Protein AF-A0A7J7NJ02-F1 (afdb_monomer)

Radius of gyration: 35.75 Å; Cα contacts (8 Å, |Δi|>4): 97; chains: 1; bounding box: 62×68×99 Å

Nearest PDB structures (foldseek):
  4ayx-assembly1_A  TM=7.242E-01  e=1.407E-04  Homo sapiens
  4q4a-assembly1_A  TM=6.911E-01  e=4.168E-03  Thermotoga maritima MSB8
  5mkk-assembly1_A  TM=5.828E-01  e=4.704E-03  Thermus thermophilus HB27
  8vp9-assembly1_A  TM=7.914E-01  e=8.083E-02  Acetivibrio thermocellus ATCC 27405
  9dbq-assembly1_B  TM=5.173E-01  e=5.292E-02  Homo sapiens

Mean predicted aligned error: 14.3 Å

pLDDT: mean 86.11, std 11.52, range [41.84, 97.25]

Structure (mmCIF, N/CA/C/O backbone):
data_AF-A0A7J7NJ02-F1
#
_entry.id   AF-A0A7J7NJ02-F1
#
loop_
_atom_site.group_PDB
_atom_site.id
_atom_site.type_symbol
_atom_site.label_atom_id
_atom_site.label_alt_id
_atom_site.label_comp_id
_atom_site.label_asym_id
_atom_site.label_entity_id
_atom_site.label_seq_id
_atom_site.pdbx_PDB_ins_code
_atom_site.Cartn_x
_atom_site.Cartn_y
_atom_site.Cartn_z
_atom_site.occupancy
_atom_site.B_iso_or_equiv
_atom_site.auth_seq_id
_atom_site.auth_comp_id
_atom_site.auth_asym_id
_atom_site.auth_atom_id
_atom_site.pdbx_PDB_model_num
ATOM 1 N N . MET A 1 1 ? 15.495 6.942 0.792 1.00 58.47 1 MET A N 1
ATOM 2 C CA . MET A 1 1 ? 16.835 7.312 1.285 1.00 58.47 1 MET A CA 1
ATOM 3 C C . MET A 1 1 ? 17.308 8.699 0.849 1.00 58.47 1 MET A C 1
ATOM 5 O O . MET A 1 1 ? 17.850 9.398 1.688 1.00 58.47 1 MET A O 1
ATOM 9 N N . THR A 1 2 ? 17.118 9.160 -0.398 1.00 66.38 2 THR A N 1
ATOM 10 C CA . THR A 1 2 ? 17.758 10.417 -0.858 1.00 66.38 2 THR A CA 1
ATOM 11 C C . THR A 1 2 ? 17.308 11.690 -0.134 1.00 66.38 2 THR A C 1
ATOM 13 O O . THR A 1 2 ? 18.136 12.560 0.048 1.00 66.38 2 THR A O 1
ATOM 16 N N . TYR A 1 3 ? 16.074 11.805 0.361 1.00 90.31 3 TYR A N 1
ATOM 17 C CA . TYR A 1 3 ? 15.620 12.982 1.131 1.00 90.31 3 TYR A CA 1
ATOM 18 C C . TYR A 1 3 ? 15.325 12.672 2.599 1.00 90.31 3 TYR A C 1
ATOM 20 O O . TYR A 1 3 ? 14.613 13.416 3.265 1.00 90.31 3 TYR A O 1
ATOM 28 N N . GLU A 1 4 ? 15.849 11.565 3.112 1.00 90.81 4 GLU A N 1
ATOM 29 C CA . GLU A 1 4 ? 15.462 11.046 4.423 1.00 90.81 4 GLU A CA 1
ATOM 30 C C . GLU A 1 4 ? 15.814 12.011 5.558 1.00 90.81 4 GLU A C 1
ATOM 32 O O . GLU A 1 4 ? 14.953 12.357 6.361 1.00 90.81 4 GLU A O 1
ATOM 37 N N . GLU A 1 5 ? 17.027 12.566 5.551 1.00 89.69 5 GLU A N 1
ATOM 38 C CA . GLU A 1 5 ? 17.446 13.554 6.550 1.00 89.69 5 GLU A CA 1
ATOM 39 C C . GLU A 1 5 ? 16.658 14.868 6.451 1.00 89.69 5 GLU A C 1
ATOM 41 O O . GLU A 1 5 ? 16.291 15.460 7.465 1.00 89.69 5 GLU A O 1
ATOM 46 N N . ALA A 1 6 ? 16.374 15.334 5.230 1.00 92.12 6 ALA A N 1
ATOM 47 C CA . ALA A 1 6 ? 15.586 16.543 5.007 1.00 92.12 6 ALA A CA 1
ATOM 48 C C . ALA A 1 6 ? 14.136 16.342 5.483 1.00 92.12 6 ALA A C 1
ATOM 50 O O . ALA A 1 6 ? 13.583 17.188 6.188 1.00 92.12 6 ALA A O 1
ATOM 51 N N . SER A 1 7 ? 13.555 15.179 5.176 1.00 91.94 7 SER A N 1
ATOM 52 C CA . SER A 1 7 ? 12.232 14.771 5.642 1.00 91.94 7 SER A CA 1
ATOM 53 C C . SER A 1 7 ? 12.190 14.625 7.160 1.00 91.94 7 SER A C 1
ATOM 55 O O . SER A 1 7 ? 11.198 15.007 7.770 1.00 91.94 7 SER A O 1
ATOM 57 N N . GLN A 1 8 ? 13.247 14.115 7.791 1.00 93.19 8 GLN A N 1
ATOM 58 C CA . GLN A 1 8 ? 13.318 13.986 9.244 1.00 93.19 8 GLN A CA 1
ATOM 59 C C . GLN A 1 8 ? 13.330 15.356 9.936 1.00 93.19 8 GLN A C 1
ATOM 61 O O . GLN A 1 8 ? 12.629 15.540 10.935 1.00 93.19 8 GLN A O 1
ATOM 66 N N . VAL A 1 9 ? 14.075 16.328 9.395 1.00 91.94 9 VAL A N 1
ATOM 67 C CA . VAL A 1 9 ? 14.089 17.716 9.896 1.00 91.94 9 VAL A CA 1
ATOM 68 C C . VAL A 1 9 ? 12.695 18.334 9.803 1.00 91.94 9 VAL A C 1
ATOM 70 O O . VAL A 1 9 ? 12.215 18.913 10.777 1.00 91.94 9 VAL A O 1
ATOM 73 N N . VAL A 1 10 ? 12.025 18.162 8.665 1.00 93.06 10 VAL A N 1
ATOM 74 C CA . VAL A 1 10 ? 10.665 18.668 8.438 1.00 93.06 10 VAL A CA 1
ATOM 75 C C . VAL A 1 10 ? 9.652 17.995 9.363 1.00 93.06 10 VAL A C 1
ATOM 77 O O . VAL A 1 10 ? 8.889 18.685 10.032 1.00 93.06 10 VAL A O 1
ATOM 80 N N . ASN A 1 11 ? 9.685 16.667 9.476 1.00 93.25 11 ASN A N 1
ATOM 81 C CA . ASN A 1 11 ? 8.778 15.913 10.342 1.00 93.25 11 ASN A CA 1
ATOM 82 C C . ASN A 1 11 ? 8.952 16.296 11.816 1.00 93.25 11 ASN A C 1
ATOM 84 O O . ASN A 1 11 ? 7.966 16.487 12.524 1.00 93.25 11 ASN A O 1
ATOM 88 N N . SER A 1 12 ? 10.195 16.476 12.269 1.00 92.19 12 SER A N 1
ATOM 89 C CA . SER A 1 12 ? 10.486 16.925 13.638 1.00 92.19 12 SER A CA 1
ATOM 90 C C . SER A 1 12 ? 9.979 18.349 13.887 1.00 92.19 12 SER A C 1
ATOM 92 O O . SER A 1 12 ? 9.403 18.629 14.940 1.00 92.19 12 SER A O 1
ATOM 94 N N . ALA A 1 13 ? 10.153 19.243 12.908 1.00 92.25 13 ALA A N 1
ATOM 95 C CA . ALA A 1 13 ? 9.683 20.621 12.986 1.00 92.25 13 ALA A CA 1
ATOM 96 C C . ALA A 1 13 ? 8.151 20.715 12.995 1.00 92.25 13 ALA A C 1
ATOM 98 O O . ALA A 1 13 ? 7.599 21.443 13.816 1.00 92.25 13 ALA A O 1
ATOM 99 N N . PHE A 1 14 ? 7.457 19.954 12.143 1.00 92.50 14 PHE A N 1
ATOM 100 C CA . PHE A 1 14 ? 5.993 19.921 12.120 1.00 92.50 14 PHE A CA 1
ATOM 101 C C . PHE A 1 14 ? 5.404 19.245 13.357 1.00 92.50 14 PHE A C 1
ATOM 103 O O . PHE A 1 14 ? 4.468 19.780 13.951 1.00 92.50 14 PHE A O 1
ATOM 110 N N . GLY A 1 15 ? 5.985 18.126 13.800 1.00 93.06 15 GLY A N 1
ATOM 111 C CA . GLY A 1 15 ? 5.568 17.446 15.029 1.00 93.06 15 GLY A CA 1
ATOM 112 C C . GLY A 1 15 ? 5.675 18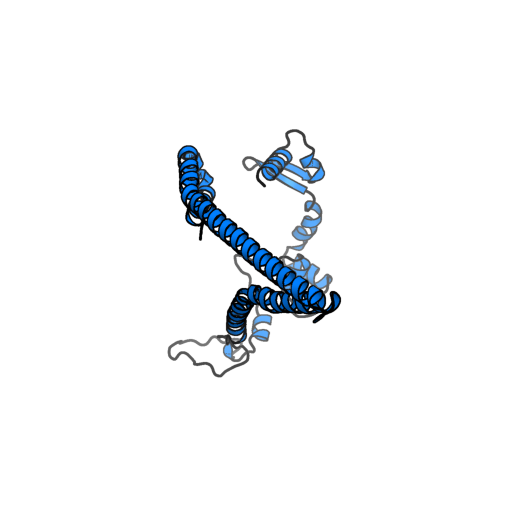.340 16.269 1.00 93.06 15 GLY A C 1
ATOM 113 O O . GLY A 1 15 ? 4.881 18.204 17.196 1.00 93.06 15 GLY A O 1
ATOM 114 N N . SER A 1 16 ? 6.602 19.305 16.255 1.00 93.56 16 SER A N 1
ATOM 115 C CA . SER A 1 16 ? 6.824 20.275 17.337 1.00 93.56 16 SER A CA 1
ATOM 116 C C . SER A 1 16 ? 6.563 21.727 16.912 1.00 93.56 16 SER A C 1
ATOM 118 O O . SER A 1 16 ? 7.214 22.645 17.414 1.00 93.56 16 SER A O 1
ATOM 120 N N . ILE A 1 17 ? 5.608 21.976 16.005 1.00 94.69 17 ILE A N 1
ATOM 121 C CA . ILE A 1 17 ? 5.426 23.302 15.380 1.00 94.69 17 ILE A CA 1
ATOM 122 C C . ILE A 1 17 ? 5.169 24.426 16.392 1.00 94.69 17 ILE A C 1
ATOM 124 O O . ILE A 1 17 ? 5.667 25.538 16.230 1.00 94.69 17 ILE A O 1
ATOM 128 N N . ARG A 1 18 ? 4.455 24.131 17.489 1.00 94.06 18 ARG A N 1
ATOM 129 C CA . ARG A 1 18 ? 4.214 25.101 18.572 1.00 94.06 18 ARG A CA 1
ATOM 130 C C . ARG A 1 18 ? 5.511 25.521 19.260 1.00 94.06 18 ARG A C 1
ATOM 132 O O . ARG A 1 18 ? 5.663 26.692 19.581 1.00 94.06 18 ARG A O 1
ATOM 139 N N . THR A 1 19 ? 6.441 24.588 19.449 1.00 94.81 19 THR A N 1
ATOM 140 C CA . THR A 1 19 ? 7.764 24.857 20.021 1.00 94.81 19 THR A CA 1
ATOM 141 C C . THR A 1 19 ? 8.621 25.664 19.051 1.00 94.81 19 THR A C 1
ATOM 143 O O . THR A 1 19 ? 9.282 26.616 19.452 1.00 94.81 19 THR A O 1
ATOM 146 N N . VAL A 1 20 ? 8.586 25.335 17.757 1.00 93.88 20 VAL A N 1
ATOM 147 C CA . VAL A 1 20 ? 9.302 26.114 16.733 1.00 93.88 20 VAL A CA 1
ATOM 148 C C . VAL A 1 20 ? 8.815 27.567 16.733 1.00 93.88 20 VAL A C 1
ATOM 150 O O . VAL A 1 20 ? 9.646 28.474 16.800 1.00 93.88 20 VAL A O 1
ATOM 153 N N . ALA A 1 21 ? 7.496 27.775 16.766 1.00 93.12 21 ALA A N 1
ATOM 154 C CA . ALA A 1 21 ? 6.885 29.102 16.799 1.00 93.12 21 ALA A CA 1
ATOM 155 C C . ALA A 1 21 ? 7.160 29.864 18.102 1.00 93.12 21 ALA A C 1
ATOM 157 O O . ALA A 1 21 ? 7.472 31.052 18.065 1.00 93.12 21 ALA A O 1
ATOM 158 N N . SER A 1 22 ? 7.116 29.198 19.263 1.00 95.88 22 SER A N 1
ATOM 159 C CA . SER A 1 22 ? 7.381 29.857 20.551 1.00 95.88 22 SER A CA 1
ATOM 160 C C . SER A 1 22 ? 8.810 30.389 20.671 1.00 95.88 22 SER A C 1
ATOM 162 O O . SER A 1 22 ? 9.046 31.356 21.387 1.00 95.88 22 SER A O 1
ATOM 164 N N . PHE A 1 23 ? 9.762 29.761 19.977 1.00 94.38 23 PHE A N 1
ATOM 165 C CA . PHE A 1 23 ? 11.160 30.193 19.938 1.00 94.38 23 PHE A CA 1
ATOM 166 C C . PHE A 1 23 ? 11.505 31.036 18.699 1.00 94.38 23 PHE A C 1
ATOM 168 O O . PHE A 1 23 ? 12.680 31.356 18.507 1.00 94.38 23 PHE A O 1
ATOM 175 N N . CYS A 1 24 ? 10.526 31.383 17.850 1.00 92.06 24 CYS A N 1
ATOM 176 C CA . CYS A 1 24 ? 10.747 32.040 16.553 1.00 92.06 24 CYS A CA 1
ATOM 177 C C . CYS A 1 24 ? 11.836 31.334 15.713 1.00 92.06 24 CYS A C 1
ATOM 179 O O . CYS A 1 24 ? 12.661 31.967 15.038 1.00 92.06 24 CYS A O 1
ATOM 181 N N . ALA A 1 25 ? 11.902 30.005 15.827 1.00 91.56 25 ALA A N 1
ATOM 182 C CA . ALA A 1 25 ? 12.974 29.182 15.287 1.00 91.56 25 ALA A CA 1
ATOM 183 C C . ALA A 1 25 ? 12.772 28.845 13.800 1.00 91.56 25 ALA A C 1
ATOM 185 O O . ALA A 1 25 ? 13.643 28.210 13.199 1.00 91.56 25 ALA A O 1
ATOM 186 N N . GLU A 1 26 ? 11.690 29.306 13.165 1.00 91.50 26 GLU A N 1
ATOM 187 C CA . GLU A 1 26 ? 11.421 29.126 11.732 1.00 91.50 26 GLU A CA 1
ATOM 188 C C . GLU A 1 26 ? 12.586 29.642 10.883 1.00 91.50 26 GLU A C 1
ATOM 190 O O . GLU A 1 26 ? 13.016 28.985 9.933 1.00 91.50 26 GLU A O 1
ATOM 195 N N . LYS A 1 27 ? 13.173 30.774 11.299 1.00 91.19 27 LYS A N 1
ATOM 196 C CA . LYS A 1 27 ? 14.344 31.386 10.649 1.00 91.19 27 LYS A CA 1
ATOM 197 C C . LYS A 1 27 ? 15.596 30.505 10.692 1.00 91.19 27 LYS A C 1
ATOM 199 O O . LYS A 1 27 ? 16.520 30.739 9.922 1.00 91.19 27 LYS A O 1
ATOM 204 N N . LYS A 1 28 ? 15.638 29.502 11.573 1.00 90.69 28 LYS A N 1
ATOM 205 C CA . LYS A 1 28 ? 16.741 28.539 11.704 1.00 90.69 28 LYS A CA 1
ATOM 206 C C . LYS A 1 28 ? 16.412 27.190 11.062 1.00 90.69 28 LYS A C 1
ATOM 208 O O . LYS A 1 28 ? 17.293 26.568 10.475 1.00 90.69 28 LYS A O 1
ATOM 213 N N . VAL A 1 29 ? 15.158 26.748 11.143 1.00 92.69 29 VAL A N 1
ATOM 214 C CA . VAL A 1 29 ? 14.704 25.470 10.572 1.00 92.69 29 VAL A CA 1
ATOM 215 C C . VAL A 1 29 ? 14.691 25.513 9.044 1.00 92.69 29 VAL A C 1
ATOM 217 O O . VAL A 1 29 ? 15.189 24.587 8.408 1.00 92.69 29 VAL A O 1
ATOM 220 N N . MET A 1 30 ? 14.189 26.598 8.447 1.00 90.81 30 MET A N 1
ATOM 221 C CA . MET A 1 30 ? 14.097 26.729 6.989 1.00 90.81 30 MET A CA 1
ATOM 222 C C . MET A 1 30 ? 15.460 26.624 6.271 1.00 90.81 30 MET A C 1
ATOM 224 O O . MET A 1 30 ? 15.584 25.803 5.359 1.00 90.81 30 MET A O 1
ATOM 228 N N . PRO A 1 31 ? 16.518 27.359 6.676 1.00 94.31 31 PRO A N 1
ATOM 229 C CA . PRO A 1 31 ? 17.830 27.207 6.046 1.00 94.31 31 PRO A CA 1
ATOM 230 C C . PRO A 1 31 ? 18.470 25.842 6.329 1.00 94.31 31 PRO A C 1
ATOM 232 O O . PRO A 1 31 ? 19.209 25.330 5.491 1.00 94.31 31 PRO A O 1
ATOM 235 N N . LEU A 1 32 ? 18.182 25.222 7.480 1.00 91.88 32 LEU A N 1
ATOM 236 C CA . LEU A 1 32 ? 18.671 23.877 7.785 1.00 91.88 32 LEU A CA 1
ATOM 237 C C . LEU A 1 32 ? 18.073 22.833 6.832 1.00 91.88 32 LEU A C 1
ATOM 239 O O . LEU A 1 32 ? 18.808 21.985 6.329 1.00 91.88 32 LEU A O 1
ATOM 243 N N . TYR A 1 33 ? 16.771 22.920 6.552 1.00 93.06 33 TYR A N 1
ATOM 244 C CA . TYR A 1 33 ? 16.113 22.078 5.552 1.00 93.06 33 TYR A CA 1
ATOM 245 C C . TYR A 1 33 ? 16.694 22.307 4.153 1.00 93.06 33 TYR A C 1
ATOM 247 O O . TYR A 1 33 ? 17.100 21.346 3.503 1.00 93.06 33 TYR A O 1
ATOM 255 N N . ALA A 1 34 ? 16.819 23.569 3.724 1.00 93.19 34 ALA A N 1
ATOM 256 C CA . ALA A 1 34 ? 17.395 23.908 2.422 1.00 93.19 34 ALA A CA 1
ATOM 257 C C . ALA A 1 34 ? 18.801 23.307 2.251 1.00 93.19 34 ALA A C 1
ATOM 259 O O . ALA A 1 34 ? 19.065 22.618 1.268 1.00 93.19 34 ALA A O 1
ATOM 260 N N . LYS A 1 35 ? 19.658 23.453 3.269 1.00 94.12 35 LYS A N 1
ATOM 261 C CA . LYS A 1 35 ? 20.999 22.855 3.294 1.00 94.12 35 LYS A CA 1
ATOM 262 C C . LYS A 1 35 ? 20.967 21.327 3.199 1.00 94.12 35 LYS A C 1
ATOM 264 O O . LYS A 1 35 ? 21.808 20.731 2.532 1.00 94.12 35 LYS A O 1
ATOM 269 N N . LYS A 1 36 ? 20.009 20.669 3.859 1.00 93.00 36 LYS A N 1
ATOM 270 C CA . LYS A 1 36 ? 19.838 19.210 3.772 1.00 93.00 36 LYS A CA 1
ATOM 271 C C . LYS A 1 36 ? 19.333 18.753 2.399 1.00 93.00 36 LYS A C 1
ATOM 273 O O . LYS A 1 36 ? 19.643 17.636 2.002 1.00 93.00 36 LYS A O 1
ATOM 278 N N . CYS A 1 37 ? 18.633 19.608 1.655 1.00 93.06 37 CYS A N 1
ATOM 279 C CA . CYS A 1 37 ? 18.186 19.332 0.287 1.00 93.06 37 CYS A CA 1
ATOM 280 C C . CYS A 1 37 ? 19.273 19.526 -0.782 1.00 93.06 37 CYS A C 1
ATOM 282 O O . CYS A 1 37 ? 19.161 18.936 -1.856 1.00 93.06 37 CYS A O 1
ATOM 284 N N . GLU A 1 38 ? 20.333 20.295 -0.509 1.00 93.44 38 GLU A N 1
ATOM 285 C CA . GLU A 1 38 ? 21.411 20.548 -1.481 1.00 93.44 38 GLU A CA 1
ATOM 286 C C . GLU A 1 38 ? 22.143 19.273 -1.911 1.00 93.44 38 GLU A C 1
ATOM 288 O O . GLU A 1 38 ? 22.389 19.074 -3.100 1.00 93.44 38 GLU A O 1
ATOM 293 N N . GLY A 1 39 ? 22.477 18.392 -0.962 1.00 91.69 39 GLY A N 1
ATOM 294 C CA . GLY A 1 39 ? 23.155 17.125 -1.253 1.00 91.69 39 GLY A CA 1
ATOM 295 C C . GLY A 1 39 ? 22.348 16.243 -2.216 1.00 91.69 39 GLY A C 1
ATOM 296 O O . GLY A 1 39 ? 22.848 15.912 -3.293 1.00 91.69 39 GLY A O 1
ATOM 297 N N . PRO A 1 40 ? 21.088 15.914 -1.884 1.00 93.75 40 PRO A N 1
ATOM 298 C CA . PRO A 1 40 ? 20.196 15.146 -2.752 1.00 93.75 40 PRO A CA 1
ATOM 299 C C . PRO A 1 40 ? 19.954 15.810 -4.109 1.00 93.75 40 PRO A C 1
ATOM 301 O O . PRO A 1 40 ? 19.973 15.125 -5.128 1.00 93.75 40 PRO A O 1
ATOM 304 N N . MET A 1 41 ? 19.795 17.138 -4.140 1.00 91.38 41 MET A N 1
ATOM 305 C CA . MET A 1 41 ? 19.620 17.893 -5.383 1.00 91.38 41 MET A CA 1
ATOM 306 C C . MET A 1 41 ? 20.849 17.772 -6.288 1.00 91.38 41 MET A C 1
ATOM 308 O O . MET A 1 41 ? 20.719 17.465 -7.471 1.00 91.38 41 MET A O 1
ATOM 312 N N . LYS A 1 42 ? 22.054 17.955 -5.739 1.00 91.88 42 LYS A N 1
ATOM 313 C CA . LYS A 1 42 ? 23.304 17.831 -6.499 1.00 91.88 42 LYS A CA 1
ATOM 314 C C . LYS A 1 42 ? 23.514 16.408 -7.014 1.00 91.88 42 LYS A C 1
ATOM 316 O O . LYS A 1 42 ? 23.882 16.231 -8.173 1.00 91.88 42 LYS A O 1
ATOM 321 N N . THR A 1 43 ? 23.248 15.402 -6.183 1.00 91.88 43 THR A N 1
ATOM 322 C CA . THR A 1 43 ? 23.298 13.993 -6.597 1.00 91.88 43 THR A CA 1
ATOM 323 C C . THR A 1 43 ? 22.285 13.707 -7.702 1.00 91.88 43 THR A C 1
ATOM 325 O O . THR A 1 43 ? 22.645 13.073 -8.688 1.00 91.88 43 THR A O 1
ATOM 328 N N . GLY A 1 44 ? 21.059 14.226 -7.585 1.00 91.75 44 GLY A N 1
ATOM 329 C CA . GLY A 1 44 ? 20.017 14.084 -8.601 1.00 91.75 44 GLY A CA 1
ATOM 330 C C . GLY A 1 44 ? 20.411 14.700 -9.944 1.00 91.75 44 GLY A C 1
ATOM 331 O O . GLY A 1 44 ? 20.214 14.071 -10.980 1.00 91.75 44 GLY A O 1
ATOM 332 N N . ILE A 1 45 ? 21.042 15.880 -9.935 1.00 93.00 45 ILE A N 1
ATOM 333 C CA . ILE A 1 45 ? 21.562 16.519 -11.155 1.00 93.00 45 ILE A CA 1
ATOM 334 C C . ILE A 1 45 ? 22.655 15.657 -11.794 1.00 93.00 45 ILE A C 1
ATOM 336 O O . ILE A 1 45 ? 22.565 15.347 -12.980 1.00 93.00 45 ILE A O 1
ATOM 340 N N . SER A 1 46 ? 23.665 15.232 -11.028 1.00 91.00 46 SER A N 1
ATOM 341 C CA . SER A 1 46 ? 24.737 14.380 -11.562 1.00 91.00 46 SER A CA 1
ATOM 342 C C . SER A 1 46 ? 24.199 13.056 -12.102 1.00 91.00 46 SER A C 1
ATOM 344 O O . SER A 1 46 ? 24.611 12.613 -13.170 1.00 91.00 46 SER A O 1
ATOM 346 N N . GLN A 1 47 ? 23.254 12.437 -11.392 1.00 93.00 47 GLN A N 1
ATOM 347 C CA . GLN A 1 47 ? 22.614 11.198 -11.817 1.00 93.00 47 GLN A CA 1
ATOM 348 C C . GLN A 1 47 ? 21.837 11.383 -13.124 1.00 93.00 47 GLN A C 1
ATOM 350 O O . GLN A 1 47 ? 21.987 10.555 -14.015 1.00 93.00 47 GLN A O 1
ATOM 355 N N . CYS A 1 48 ? 21.076 12.475 -13.252 1.00 93.62 48 CYS A N 1
ATOM 356 C CA . CYS A 1 48 ? 20.350 12.823 -14.471 1.00 93.62 48 CYS A CA 1
ATOM 357 C C . CYS A 1 48 ? 21.308 12.986 -15.656 1.00 93.62 48 CYS A C 1
ATOM 359 O O . CYS A 1 48 ? 21.146 12.340 -16.683 1.00 93.62 48 CYS A O 1
ATOM 361 N N . VAL A 1 49 ? 22.379 13.766 -15.496 1.00 95.81 49 VAL A N 1
ATOM 362 C CA . VAL A 1 49 ? 23.367 13.956 -16.571 1.00 95.81 49 VAL A CA 1
ATOM 363 C C . VAL A 1 49 ? 23.991 12.624 -17.001 1.00 95.81 49 VAL A C 1
ATOM 365 O O . VAL A 1 49 ? 24.115 12.363 -18.197 1.00 95.81 49 VAL A O 1
ATOM 368 N N . ILE A 1 50 ? 24.343 11.753 -16.051 1.00 95.12 50 ILE A N 1
ATOM 369 C CA . ILE A 1 50 ? 24.905 10.428 -16.352 1.00 95.12 50 ILE A CA 1
ATOM 370 C C . ILE A 1 50 ? 23.885 9.550 -17.091 1.00 95.12 50 ILE A C 1
ATOM 372 O O . ILE A 1 50 ? 24.241 8.915 -18.086 1.00 95.12 50 ILE A O 1
ATOM 376 N N . SER A 1 51 ? 22.627 9.517 -16.640 1.00 94.06 51 SER A N 1
ATOM 377 C CA . SER A 1 51 ? 21.585 8.716 -17.289 1.00 94.06 51 SER A CA 1
ATOM 378 C C . SER A 1 51 ? 21.257 9.221 -18.691 1.00 94.06 51 SER A C 1
ATOM 380 O O . SER A 1 51 ? 21.137 8.408 -19.603 1.00 94.06 51 SER A O 1
ATOM 382 N N . GLU A 1 52 ? 21.178 10.537 -18.890 1.00 96.56 52 GLU A N 1
ATOM 383 C CA . GLU A 1 52 ? 20.851 11.148 -20.184 1.00 96.56 52 GLU A CA 1
ATOM 384 C C . GLU A 1 52 ? 21.974 10.948 -21.208 1.00 96.56 52 GLU A C 1
ATOM 386 O O . GLU A 1 52 ? 21.714 10.574 -22.353 1.00 96.56 52 GLU A O 1
ATOM 391 N N . ILE A 1 53 ? 23.240 11.103 -20.801 1.00 97.12 53 ILE A N 1
ATOM 392 C CA . ILE A 1 53 ? 24.384 10.794 -21.673 1.00 97.12 53 ILE A CA 1
ATOM 393 C C . ILE A 1 53 ? 24.380 9.308 -22.048 1.00 97.12 53 ILE A C 1
ATOM 395 O O . ILE A 1 53 ? 24.573 8.967 -23.216 1.00 97.12 53 ILE A O 1
ATOM 399 N N . GLY A 1 54 ? 24.128 8.419 -21.082 1.00 96.06 54 GLY A N 1
ATOM 400 C CA . GLY A 1 54 ? 24.034 6.980 -21.331 1.00 96.06 54 GLY A CA 1
ATOM 401 C C . GLY A 1 54 ? 22.904 6.622 -22.298 1.00 96.06 54 GLY A C 1
ATOM 402 O O . GLY A 1 54 ? 23.098 5.813 -23.211 1.00 96.06 54 GLY A O 1
ATOM 403 N N . TYR A 1 55 ? 21.742 7.259 -22.149 1.00 95.00 55 TYR A N 1
ATOM 404 C CA . TYR A 1 55 ? 20.596 7.066 -23.032 1.00 95.00 55 TYR A CA 1
ATOM 405 C C . TYR A 1 55 ? 20.894 7.578 -24.446 1.00 95.00 55 TYR A C 1
ATOM 407 O O . TYR A 1 55 ? 20.749 6.833 -25.415 1.00 95.00 55 TYR A O 1
ATOM 415 N N . GLY A 1 56 ? 21.419 8.799 -24.572 1.00 97.25 56 GLY A N 1
ATOM 416 C CA . GLY A 1 56 ? 21.814 9.377 -25.858 1.00 97.25 56 GLY A CA 1
ATOM 417 C C . GLY A 1 56 ? 22.860 8.534 -26.593 1.00 97.25 56 GLY A C 1
ATOM 418 O O . GLY A 1 56 ? 22.711 8.258 -27.785 1.00 97.25 56 GLY A O 1
ATOM 419 N N . PHE A 1 57 ? 23.882 8.049 -25.881 1.00 97.00 57 PHE A N 1
ATOM 420 C CA . PHE A 1 57 ? 24.893 7.154 -26.448 1.00 97.00 57 PHE A CA 1
ATOM 421 C C . PHE A 1 57 ? 24.291 5.824 -26.923 1.00 97.00 57 PHE A C 1
ATOM 423 O O . PHE A 1 57 ? 24.599 5.364 -28.024 1.00 97.00 57 PHE A O 1
ATOM 430 N N . SER A 1 58 ? 23.378 5.242 -26.141 1.00 94.88 58 SER A N 1
ATOM 431 C CA . SER A 1 58 ? 22.682 4.000 -26.504 1.00 94.88 58 SER A CA 1
ATOM 432 C C . SER A 1 58 ? 21.850 4.161 -27.783 1.00 94.88 58 SER A C 1
ATOM 434 O O . SER A 1 58 ? 21.900 3.302 -28.664 1.00 94.88 58 SER A O 1
ATOM 436 N N . PHE A 1 59 ? 21.143 5.286 -27.937 1.00 94.31 59 PHE A N 1
ATOM 437 C CA . PHE A 1 59 ? 20.389 5.593 -29.159 1.00 94.31 59 PHE A CA 1
ATOM 438 C C . PHE A 1 59 ? 21.294 5.867 -30.362 1.00 94.31 59 PHE A C 1
ATOM 440 O O . PHE A 1 59 ? 20.985 5.435 -31.472 1.00 94.31 59 PHE A O 1
ATOM 447 N N . CYS A 1 60 ? 22.427 6.540 -30.157 1.00 97.06 60 CYS A N 1
ATOM 448 C CA . CYS A 1 60 ? 23.415 6.759 -31.211 1.00 97.06 60 CYS A CA 1
ATOM 449 C C . CYS A 1 60 ? 23.954 5.427 -31.761 1.00 97.06 60 CYS A C 1
ATOM 451 O O . CYS A 1 60 ? 23.982 5.218 -32.979 1.00 97.06 60 CYS A O 1
ATOM 453 N N . LEU A 1 61 ? 24.311 4.491 -30.874 1.00 95.75 61 LEU A N 1
ATOM 454 C CA . LEU A 1 61 ? 24.728 3.145 -31.269 1.00 95.75 61 LEU A CA 1
ATOM 455 C C . LEU A 1 61 ? 23.615 2.392 -32.007 1.00 95.75 61 LEU A C 1
ATOM 457 O O . LEU A 1 61 ? 23.881 1.799 -33.051 1.00 95.75 61 LEU A O 1
ATOM 461 N N . LEU A 1 62 ? 22.372 2.457 -31.518 1.00 92.56 62 LEU A N 1
ATOM 462 C CA . LEU A 1 62 ? 21.224 1.806 -32.155 1.00 92.56 62 LEU A CA 1
ATOM 463 C C . LEU A 1 62 ? 21.032 2.272 -33.607 1.00 92.56 62 LEU A C 1
ATOM 465 O O . LEU A 1 62 ? 20.967 1.450 -34.523 1.00 92.56 62 LEU A O 1
ATOM 469 N N . TYR A 1 63 ? 20.993 3.587 -33.836 1.00 94.00 63 TYR A N 1
ATOM 470 C CA . TYR A 1 63 ? 20.834 4.131 -35.186 1.00 94.00 63 TYR A CA 1
ATOM 471 C C . TYR A 1 63 ? 22.052 3.869 -36.076 1.00 94.00 63 TYR A C 1
ATOM 473 O O . TYR A 1 63 ? 21.889 3.655 -37.277 1.00 94.00 63 TYR A O 1
ATOM 481 N N . SER A 1 64 ? 23.257 3.808 -35.505 1.00 95.88 64 SER A N 1
ATOM 482 C CA . SER A 1 64 ? 24.470 3.427 -36.242 1.00 95.88 64 SER A CA 1
ATOM 483 C C . SER A 1 64 ? 24.407 1.977 -36.739 1.00 95.88 64 SER A C 1
ATOM 485 O O . SER A 1 64 ? 24.769 1.692 -37.886 1.00 95.88 64 SER A O 1
ATOM 487 N N . VAL A 1 65 ? 23.889 1.058 -35.916 1.00 92.81 65 VAL A N 1
ATOM 488 C CA . VAL A 1 65 ? 23.636 -0.335 -36.321 1.00 92.81 65 VAL A CA 1
ATOM 489 C C . VAL A 1 65 ? 22.598 -0.381 -37.441 1.00 92.81 65 VAL A C 1
ATOM 491 O O . VAL A 1 65 ? 22.837 -1.028 -38.459 1.00 92.81 65 VAL A O 1
ATOM 494 N N . TYR A 1 66 ? 21.491 0.358 -37.315 1.00 92.94 66 TYR A N 1
ATOM 495 C CA . TYR A 1 66 ? 20.463 0.415 -38.362 1.00 92.94 66 TYR A CA 1
ATOM 496 C C . TYR A 1 66 ? 21.018 0.943 -39.686 1.00 92.94 66 TYR A C 1
ATOM 498 O O . TYR A 1 66 ? 20.806 0.320 -40.727 1.00 92.94 66 TYR A O 1
ATOM 506 N N . ALA A 1 67 ? 21.780 2.038 -39.654 1.00 94.88 67 ALA A N 1
ATOM 507 C CA . ALA A 1 67 ? 22.423 2.595 -40.839 1.00 94.88 67 ALA A CA 1
ATOM 508 C C . ALA A 1 67 ? 23.347 1.570 -41.518 1.00 94.88 67 ALA A C 1
ATOM 510 O O . ALA A 1 67 ? 23.302 1.411 -42.738 1.00 94.88 67 ALA A O 1
ATOM 511 N N . THR A 1 68 ? 24.124 0.817 -40.734 1.00 92.88 68 THR A N 1
ATOM 512 C CA . THR A 1 68 ? 25.017 -0.233 -41.249 1.00 92.88 68 THR A CA 1
ATOM 513 C C . THR A 1 68 ? 24.232 -1.387 -41.879 1.00 92.88 68 THR A C 1
ATOM 515 O O . THR A 1 68 ? 24.587 -1.847 -42.966 1.00 92.88 68 THR A O 1
ATOM 518 N N . CYS A 1 69 ? 23.138 -1.829 -41.249 1.00 91.75 69 CYS A N 1
ATOM 519 C CA . CYS A 1 69 ? 22.257 -2.865 -41.792 1.00 91.75 69 CYS A CA 1
ATOM 520 C C . CYS A 1 69 ? 21.648 -2.451 -43.137 1.00 91.75 69 CYS A C 1
ATOM 522 O O . CYS A 1 69 ? 21.688 -3.232 -44.088 1.00 91.75 69 CYS A O 1
ATOM 524 N N . PHE A 1 70 ? 21.127 -1.226 -43.242 1.00 93.44 70 PHE A N 1
ATOM 525 C CA . PHE A 1 70 ? 20.559 -0.728 -44.496 1.00 93.44 70 PHE A CA 1
ATOM 526 C C . PHE A 1 70 ? 21.624 -0.505 -45.569 1.00 93.44 70 PHE A C 1
ATOM 528 O O . PHE A 1 70 ? 21.388 -0.852 -46.723 1.00 93.44 70 PHE A O 1
ATOM 535 N N . TYR A 1 71 ? 22.806 -0.003 -45.209 1.00 95.25 71 TYR A N 1
ATOM 536 C CA . TYR A 1 71 ? 23.914 0.164 -46.150 1.00 95.25 71 TYR A CA 1
ATOM 537 C C . TYR A 1 71 ? 24.386 -1.180 -46.729 1.00 95.25 71 TYR A C 1
ATOM 539 O O . TYR A 1 71 ? 24.545 -1.322 -47.944 1.00 95.25 71 TYR A O 1
ATOM 547 N N . ALA A 1 72 ? 24.565 -2.192 -45.876 1.00 93.56 72 ALA A N 1
ATOM 548 C CA . ALA A 1 72 ? 24.919 -3.540 -46.315 1.00 93.56 72 ALA A CA 1
ATOM 549 C C . ALA A 1 72 ? 23.800 -4.173 -47.159 1.00 93.56 72 ALA A C 1
ATOM 551 O O . ALA A 1 72 ? 24.078 -4.764 -48.204 1.00 93.56 72 ALA A O 1
ATOM 552 N N . GLY A 1 73 ? 22.542 -4.006 -46.738 1.00 94.44 73 GLY A N 1
ATOM 553 C CA . GLY A 1 73 ? 21.365 -4.463 -47.475 1.00 94.44 73 GLY A CA 1
ATOM 554 C C . GLY A 1 73 ? 21.276 -3.849 -48.871 1.00 94.44 73 GLY A C 1
ATOM 555 O O . GLY A 1 73 ? 21.106 -4.582 -49.840 1.00 94.44 73 GLY A O 1
ATOM 556 N N . ALA A 1 74 ? 21.483 -2.536 -48.996 1.00 93.50 74 ALA A N 1
ATOM 557 C CA . ALA A 1 74 ? 21.484 -1.835 -50.279 1.00 93.50 74 ALA A CA 1
ATOM 558 C C . ALA A 1 74 ? 22.542 -2.404 -51.236 1.00 93.50 74 ALA A C 1
ATOM 560 O O . ALA A 1 74 ? 22.214 -2.771 -52.361 1.00 93.50 74 ALA A O 1
ATOM 561 N N . ARG A 1 75 ? 23.783 -2.611 -50.768 1.00 94.81 75 ARG A N 1
ATOM 562 C CA . ARG A 1 75 ? 24.834 -3.235 -51.595 1.00 94.81 75 ARG A CA 1
ATOM 563 C C . ARG A 1 75 ? 24.506 -4.663 -52.038 1.00 94.81 75 ARG A C 1
ATOM 565 O O . ARG A 1 75 ? 24.938 -5.084 -53.108 1.00 94.81 75 ARG A O 1
ATOM 572 N N . LEU A 1 76 ? 23.800 -5.435 -51.215 1.00 94.56 76 LEU A N 1
ATOM 573 C CA . LEU A 1 76 ? 23.379 -6.796 -51.562 1.00 94.56 76 LEU A CA 1
ATOM 574 C C . LEU A 1 76 ? 22.256 -6.800 -52.610 1.00 94.56 76 LEU A C 1
ATOM 576 O O . LEU A 1 76 ? 22.235 -7.692 -53.464 1.00 94.56 76 LEU A O 1
ATOM 580 N N . VAL A 1 77 ? 21.365 -5.806 -52.558 1.00 95.50 77 VAL A N 1
ATOM 581 C CA . VAL A 1 77 ? 20.327 -5.579 -53.573 1.00 95.50 77 VAL A CA 1
ATOM 582 C C . VAL A 1 77 ? 20.959 -5.149 -54.897 1.00 95.50 77 VAL A C 1
ATOM 584 O O . VAL A 1 77 ? 20.651 -5.748 -55.924 1.00 95.50 77 VAL A O 1
ATOM 587 N N . ASP A 1 78 ? 21.906 -4.206 -54.874 1.00 94.88 78 ASP A N 1
ATOM 588 C CA . ASP A 1 78 ? 22.636 -3.759 -56.073 1.00 94.88 78 ASP A CA 1
ATOM 589 C C . ASP A 1 78 ? 23.408 -4.907 -56.745 1.00 94.88 78 ASP A C 1
ATOM 591 O O . ASP A 1 78 ? 23.520 -4.970 -57.967 1.00 94.88 78 ASP A O 1
ATOM 595 N N . ALA A 1 79 ? 23.913 -5.857 -55.952 1.00 94.62 79 ALA A N 1
ATOM 596 C CA . ALA A 1 79 ? 24.573 -7.064 -56.446 1.00 94.62 79 ALA A CA 1
ATOM 597 C C . ALA A 1 79 ? 23.599 -8.143 -56.971 1.00 94.62 79 ALA A C 1
ATOM 599 O O . ALA A 1 79 ? 24.048 -9.227 -57.345 1.00 94.62 79 ALA A O 1
ATOM 600 N N . GLY A 1 80 ? 22.284 -7.895 -56.945 1.00 93.19 80 GLY A N 1
ATOM 601 C CA . GLY A 1 80 ? 21.245 -8.826 -57.394 1.00 93.19 80 GLY A CA 1
ATOM 602 C C . GLY A 1 80 ? 21.103 -10.088 -56.537 1.00 93.19 80 GLY A C 1
ATOM 603 O O . GLY A 1 80 ? 20.499 -11.060 -56.984 1.00 93.19 80 GLY A O 1
ATOM 604 N N . LYS A 1 81 ? 21.676 -10.111 -55.324 1.00 94.12 81 LYS A N 1
ATOM 605 C CA . LYS A 1 81 ? 21.679 -11.304 -54.454 1.00 94.12 81 LYS A CA 1
ATOM 606 C C . LYS A 1 81 ? 20.407 -11.448 -53.631 1.00 94.12 81 LYS A C 1
ATOM 608 O O . LYS A 1 81 ? 20.029 -12.565 -53.295 1.00 94.12 81 LYS A O 1
ATOM 613 N N . ILE A 1 82 ? 19.797 -10.326 -53.263 1.00 94.56 82 ILE A N 1
ATOM 614 C CA . ILE A 1 82 ? 18.575 -10.268 -52.458 1.00 94.56 82 ILE A CA 1
ATOM 615 C C . ILE A 1 82 ? 17.637 -9.213 -53.033 1.00 94.56 82 ILE A C 1
ATOM 617 O O . ILE A 1 82 ? 18.079 -8.278 -53.703 1.00 94.56 82 ILE A O 1
ATOM 621 N N . THR A 1 83 ? 16.345 -9.336 -52.749 1.00 94.56 83 THR A N 1
ATOM 622 C CA . THR A 1 83 ? 15.374 -8.299 -53.102 1.00 94.56 83 THR A CA 1
ATOM 623 C C . THR A 1 83 ? 15.293 -7.232 -52.012 1.00 94.56 83 THR A C 1
ATOM 625 O O . THR A 1 83 ? 15.673 -7.448 -50.860 1.00 94.56 83 THR A O 1
ATOM 628 N N . PHE A 1 84 ? 14.728 -6.072 -52.349 1.00 90.62 84 PHE A N 1
ATOM 629 C CA . PHE A 1 84 ? 14.429 -5.029 -51.365 1.00 90.62 84 PHE A CA 1
ATOM 630 C C . PHE A 1 84 ? 13.520 -5.540 -50.231 1.00 90.62 84 PHE A C 1
ATOM 632 O O . PHE A 1 84 ? 13.711 -5.181 -49.072 1.00 90.62 84 PHE A O 1
ATOM 639 N N . SER A 1 85 ? 12.566 -6.427 -50.542 1.00 93.62 85 SER A N 1
ATOM 640 C CA . SER A 1 85 ? 11.657 -7.011 -49.547 1.00 93.62 85 SER A CA 1
ATOM 641 C C . SER A 1 85 ? 12.396 -7.872 -48.515 1.00 93.62 85 SER A C 1
ATOM 643 O O . SER A 1 85 ? 12.093 -7.798 -47.321 1.00 93.62 85 SER A O 1
ATOM 645 N N . ASP A 1 86 ? 13.414 -8.622 -48.947 1.00 92.50 86 ASP A N 1
ATOM 646 C CA . ASP A 1 86 ? 14.203 -9.488 -48.063 1.00 92.50 86 ASP A CA 1
ATOM 647 C C . ASP A 1 86 ? 14.964 -8.685 -46.999 1.00 92.50 86 ASP A C 1
ATOM 649 O O . ASP A 1 86 ? 15.024 -9.097 -45.838 1.00 92.50 86 ASP A O 1
ATOM 653 N N . VAL A 1 87 ? 15.475 -7.499 -47.355 1.00 93.81 87 VAL A N 1
ATOM 654 C CA . VAL A 1 87 ? 16.164 -6.592 -46.417 1.00 93.81 87 VAL A CA 1
ATOM 655 C C . VAL A 1 87 ? 15.231 -6.167 -45.283 1.00 93.81 87 VAL A C 1
ATOM 657 O O . VAL A 1 87 ? 15.586 -6.286 -44.108 1.00 93.81 87 VAL A O 1
ATOM 660 N N . PHE A 1 88 ? 14.017 -5.719 -45.615 1.00 93.06 88 PHE A N 1
ATOM 661 C CA . PHE A 1 88 ? 13.033 -5.300 -44.613 1.00 93.06 88 PHE A CA 1
ATOM 662 C C . PHE A 1 88 ? 12.564 -6.466 -43.747 1.00 93.06 88 PHE A C 1
ATOM 664 O O . PHE A 1 88 ? 12.387 -6.300 -42.541 1.00 93.06 88 PHE A O 1
ATOM 671 N N . ARG A 1 89 ? 12.409 -7.659 -44.329 1.00 93.38 89 ARG A N 1
ATOM 672 C CA . ARG A 1 89 ? 12.021 -8.860 -43.582 1.00 93.38 89 ARG A CA 1
ATOM 673 C C . ARG A 1 89 ? 13.048 -9.215 -42.506 1.00 93.38 89 ARG A C 1
ATOM 675 O O . ARG A 1 89 ? 12.661 -9.478 -41.368 1.00 93.38 89 ARG A O 1
ATOM 682 N N . VAL A 1 90 ? 14.338 -9.196 -42.844 1.00 92.38 90 VAL A N 1
ATOM 683 C CA . VAL A 1 90 ? 15.421 -9.457 -41.881 1.00 92.38 90 VAL A CA 1
ATOM 684 C C . VAL A 1 90 ? 15.505 -8.342 -40.838 1.00 92.38 90 VAL A C 1
ATOM 686 O O . VAL A 1 90 ? 15.607 -8.632 -39.648 1.00 92.38 90 VAL A O 1
ATOM 689 N N . PHE A 1 91 ? 15.400 -7.079 -41.259 1.00 92.62 91 PHE A N 1
ATOM 690 C CA . PHE A 1 91 ? 15.424 -5.930 -40.353 1.00 92.62 91 PHE A CA 1
ATOM 691 C C . PHE A 1 91 ? 14.318 -6.009 -39.292 1.00 92.62 91 PHE A C 1
ATOM 693 O O . PHE A 1 91 ? 14.609 -5.987 -38.097 1.00 92.62 91 PHE A O 1
ATOM 700 N N . PHE A 1 92 ? 13.057 -6.174 -39.705 1.00 93.69 92 PHE A N 1
ATOM 701 C CA . PHE A 1 92 ? 11.943 -6.270 -38.761 1.00 93.69 92 PHE A CA 1
ATOM 702 C C . PHE A 1 92 ? 12.050 -7.500 -37.856 1.00 93.69 92 PHE A C 1
ATOM 704 O O . PHE A 1 92 ? 11.751 -7.394 -36.668 1.00 93.69 92 PHE A O 1
ATOM 711 N N . ALA A 1 93 ? 12.517 -8.641 -38.373 1.00 94.31 93 ALA A N 1
ATOM 712 C CA . ALA A 1 93 ? 12.732 -9.833 -37.555 1.00 94.31 93 ALA A CA 1
ATOM 713 C C . ALA A 1 93 ? 13.767 -9.588 -36.441 1.00 94.31 93 ALA A C 1
ATOM 715 O O . ALA A 1 93 ? 13.520 -9.944 -35.288 1.00 94.31 93 ALA A O 1
ATOM 716 N N . LEU A 1 94 ? 14.889 -8.933 -36.760 1.00 91.50 94 LEU A N 1
ATOM 717 C CA . LEU A 1 94 ? 15.928 -8.594 -35.784 1.00 91.50 94 LEU A CA 1
ATOM 718 C C . LEU A 1 94 ? 15.437 -7.582 -34.741 1.00 91.50 94 LEU A C 1
ATOM 720 O O . LEU A 1 94 ? 15.676 -7.772 -33.549 1.00 91.50 94 LEU A O 1
ATOM 724 N N . VAL A 1 95 ? 14.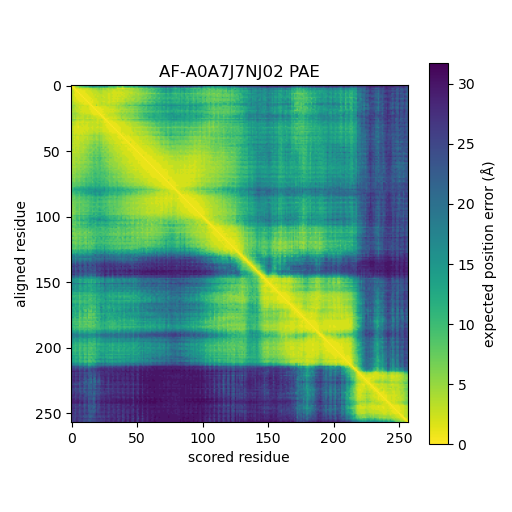714 -6.540 -35.164 1.00 91.25 95 VAL A N 1
ATOM 725 C CA . VAL A 1 95 ? 14.165 -5.524 -34.250 1.00 91.25 95 VAL A CA 1
ATOM 726 C C . VAL A 1 95 ? 13.132 -6.135 -33.302 1.00 91.25 95 VAL A C 1
ATOM 728 O O . VAL A 1 95 ? 13.203 -5.917 -32.094 1.00 91.25 95 VAL A O 1
ATOM 731 N N . MET A 1 96 ? 12.208 -6.951 -33.817 1.00 92.31 96 MET A N 1
ATOM 732 C CA . MET A 1 96 ? 11.198 -7.617 -32.987 1.00 92.31 96 MET A CA 1
ATOM 733 C C . MET A 1 96 ? 11.827 -8.605 -32.001 1.00 92.31 96 MET A C 1
ATOM 735 O O . MET A 1 96 ? 11.413 -8.650 -30.843 1.00 92.31 96 MET A O 1
ATOM 739 N N . ALA A 1 97 ? 12.863 -9.344 -32.412 1.00 93.19 97 ALA A N 1
ATOM 740 C CA . ALA A 1 97 ? 13.612 -10.214 -31.508 1.00 93.19 97 ALA A CA 1
ATOM 741 C C . ALA A 1 97 ? 14.304 -9.415 -30.387 1.00 93.19 97 ALA A C 1
ATOM 743 O O . ALA A 1 97 ? 14.214 -9.788 -29.218 1.00 93.19 97 ALA A O 1
ATOM 744 N N . ALA A 1 98 ? 14.934 -8.282 -30.712 1.00 89.69 98 ALA A N 1
ATOM 745 C CA . ALA A 1 98 ? 15.594 -7.423 -29.728 1.00 89.69 98 ALA A CA 1
ATOM 746 C C . ALA A 1 98 ? 14.605 -6.790 -28.727 1.00 89.69 98 ALA A C 1
ATOM 748 O O . ALA A 1 98 ? 14.873 -6.748 -27.522 1.00 89.69 98 ALA A O 1
ATOM 749 N N . ILE A 1 99 ? 13.434 -6.340 -29.193 1.00 87.69 99 ILE A N 1
ATOM 750 C CA . ILE A 1 99 ? 12.364 -5.828 -28.318 1.00 87.69 99 ILE A CA 1
ATOM 751 C C . ILE A 1 99 ? 11.819 -6.952 -27.427 1.00 87.69 99 ILE A C 1
ATOM 753 O O . ILE A 1 99 ? 11.647 -6.747 -26.224 1.00 87.69 99 ILE A O 1
ATOM 757 N N . GLY A 1 100 ? 11.618 -8.148 -27.989 1.00 89.56 100 GLY A N 1
ATOM 758 C CA . GLY A 1 100 ? 11.143 -9.323 -27.257 1.00 89.56 100 GLY A CA 1
ATOM 759 C C . GLY A 1 100 ? 12.076 -9.765 -26.126 1.00 89.56 100 GLY A C 1
ATOM 760 O O . GLY A 1 100 ? 11.599 -10.249 -25.105 1.00 89.56 100 GLY A O 1
ATOM 761 N N . ILE A 1 101 ? 13.387 -9.556 -26.270 1.00 88.62 101 ILE A N 1
ATOM 762 C CA . ILE A 1 101 ? 14.373 -9.842 -25.215 1.00 88.62 101 ILE A CA 1
ATOM 763 C C . ILE A 1 101 ? 14.440 -8.700 -24.190 1.00 88.62 101 ILE A C 1
ATOM 765 O O . ILE A 1 101 ? 14.535 -8.946 -22.988 1.00 88.62 101 ILE A O 1
ATOM 769 N N . SER A 1 102 ? 14.400 -7.445 -24.643 1.00 87.75 102 SER A N 1
ATOM 770 C CA . SER A 1 102 ? 14.667 -6.287 -23.777 1.00 87.75 102 SER A CA 1
ATOM 771 C C . SER A 1 102 ? 13.498 -5.913 -22.859 1.00 87.75 102 SER A C 1
ATOM 773 O O . SER A 1 102 ? 13.722 -5.683 -21.672 1.00 87.75 102 SER A O 1
ATOM 775 N N . GLN A 1 103 ? 12.255 -5.891 -23.350 1.00 84.06 103 GLN A N 1
ATOM 776 C CA . GLN A 1 103 ? 11.093 -5.451 -22.563 1.00 84.06 103 GLN A CA 1
ATOM 777 C C . GLN A 1 103 ? 10.832 -6.306 -21.305 1.00 84.06 103 GLN A C 1
ATOM 779 O O . GLN A 1 103 ? 10.705 -5.724 -20.224 1.00 84.06 103 GLN A O 1
ATOM 784 N N . PRO A 1 104 ? 10.835 -7.656 -21.363 1.00 85.75 104 PRO A N 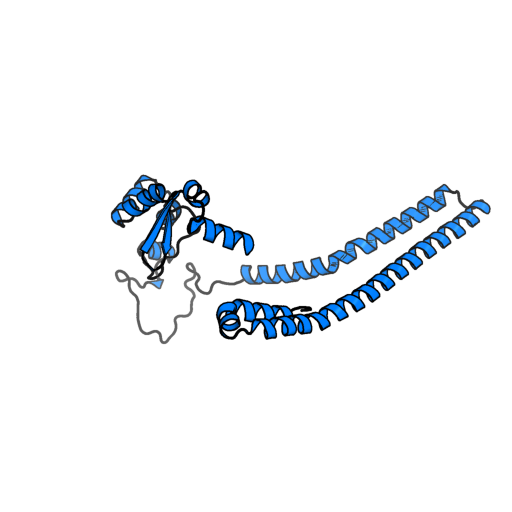1
ATOM 785 C CA . PRO A 1 104 ? 10.593 -8.482 -20.177 1.00 85.75 104 PRO A CA 1
ATOM 786 C C . PRO A 1 104 ? 11.658 -8.326 -19.087 1.00 85.75 104 PRO A C 1
ATOM 788 O O . PRO A 1 104 ? 11.354 -8.490 -17.908 1.00 85.75 104 PRO A O 1
ATOM 791 N N . SER A 1 105 ? 12.897 -7.973 -19.452 1.00 86.81 105 SER A N 1
ATOM 792 C CA . SER A 1 105 ? 13.985 -7.780 -18.481 1.00 86.81 105 SER A CA 1
ATOM 793 C C . SER A 1 105 ? 13.693 -6.657 -17.478 1.00 86.81 105 SER A C 1
ATOM 795 O O . SER A 1 105 ? 14.105 -6.747 -16.321 1.00 86.81 105 SER A O 1
ATOM 797 N N . SER A 1 106 ? 12.903 -5.653 -17.879 1.00 87.25 106 SER A N 1
ATOM 798 C CA . SER A 1 106 ? 12.483 -4.558 -16.996 1.00 87.25 106 SER A CA 1
ATOM 799 C C . SER A 1 106 ? 11.555 -5.009 -15.860 1.00 87.25 106 SER A C 1
ATOM 801 O O . SER A 1 106 ? 11.494 -4.340 -14.833 1.00 87.25 106 SER A O 1
ATOM 803 N N . LEU A 1 107 ? 10.904 -6.172 -16.002 1.00 88.06 107 LEU A N 1
ATOM 804 C CA . LEU A 1 107 ? 9.998 -6.760 -15.007 1.00 88.06 107 LEU A CA 1
ATOM 805 C C . LEU A 1 107 ? 10.716 -7.670 -13.996 1.00 88.06 107 LEU A C 1
ATOM 807 O O . LEU A 1 107 ? 10.126 -8.078 -12.997 1.00 88.06 107 LEU A O 1
ATOM 811 N N . ALA A 1 108 ? 11.990 -8.011 -14.217 1.00 89.44 108 ALA A N 1
ATOM 812 C CA . ALA A 1 108 ? 12.773 -8.841 -13.297 1.00 89.44 108 ALA A CA 1
ATOM 813 C C . ALA A 1 108 ? 12.776 -8.351 -11.824 1.00 89.44 108 ALA A C 1
ATOM 815 O O . ALA A 1 108 ? 12.609 -9.186 -10.922 1.00 89.44 108 ALA A O 1
ATOM 816 N N . PRO A 1 109 ? 12.930 -7.040 -11.525 1.00 93.19 109 PRO A N 1
ATOM 817 C CA . PRO A 1 109 ? 12.824 -6.556 -10.148 1.00 93.19 109 PRO A CA 1
ATOM 818 C C . PRO A 1 109 ? 11.421 -6.753 -9.558 1.00 93.19 109 PRO A C 1
ATOM 820 O O . PRO A 1 109 ? 11.315 -7.102 -8.380 1.00 93.19 109 PRO A O 1
ATOM 823 N N . ASP A 1 110 ? 10.359 -6.621 -10.358 1.00 92.62 110 ASP A N 1
ATOM 824 C CA . ASP A 1 110 ? 8.983 -6.844 -9.898 1.00 92.62 110 ASP A CA 1
ATOM 825 C C . ASP A 1 110 ? 8.746 -8.309 -9.530 1.00 92.62 110 ASP A C 1
ATOM 827 O O . ASP A 1 110 ? 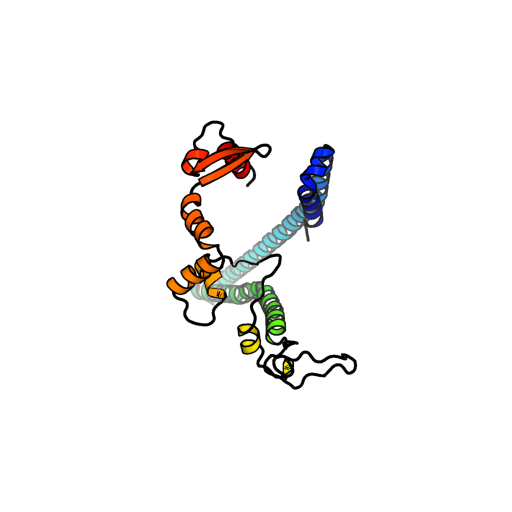8.178 -8.588 -8.475 1.00 92.62 110 ASP A O 1
ATOM 831 N N . PHE A 1 111 ? 9.264 -9.254 -10.323 1.00 91.06 111 PHE A N 1
ATOM 832 C CA . PHE A 1 111 ? 9.234 -10.680 -9.976 1.00 91.06 111 PHE A CA 1
ATOM 833 C C . PHE A 1 111 ? 9.952 -10.968 -8.654 1.00 91.06 111 PHE A C 1
ATOM 835 O O . PHE A 1 111 ? 9.446 -11.717 -7.816 1.00 91.06 111 PHE A O 1
ATOM 842 N N . THR A 1 112 ? 11.114 -10.350 -8.443 1.00 92.19 112 THR A N 1
ATOM 843 C CA . THR A 1 112 ? 11.887 -10.523 -7.203 1.00 92.19 112 THR A CA 1
ATOM 844 C C . THR A 1 112 ? 11.121 -9.971 -5.998 1.00 92.19 112 THR A C 1
ATOM 846 O O . THR A 1 112 ? 11.037 -10.623 -4.955 1.00 92.19 112 THR A O 1
ATOM 849 N N . LYS A 1 113 ? 10.493 -8.800 -6.151 1.00 94.81 113 LYS A N 1
ATOM 850 C CA . LYS A 1 113 ? 9.669 -8.171 -5.111 1.00 94.81 113 LYS A CA 1
ATOM 851 C C . LYS A 1 113 ? 8.393 -8.965 -4.814 1.00 94.81 113 LYS A C 1
ATOM 853 O O . LYS A 1 113 ? 8.038 -9.134 -3.646 1.00 94.81 113 LYS A O 1
ATOM 858 N N . ALA A 1 114 ? 7.722 -9.473 -5.847 1.00 95.00 114 ALA A N 1
ATOM 859 C CA . ALA A 1 114 ? 6.532 -10.310 -5.714 1.00 95.00 114 ALA A CA 1
ATOM 860 C C . ALA A 1 114 ? 6.848 -11.601 -4.953 1.00 95.00 114 ALA A C 1
ATOM 862 O O . ALA A 1 114 ? 6.113 -11.962 -4.033 1.00 95.00 114 ALA A O 1
ATOM 863 N N . LYS A 1 115 ? 7.980 -12.244 -5.269 1.00 94.94 115 LYS A N 1
ATOM 864 C CA . LYS A 1 115 ? 8.465 -13.419 -4.537 1.00 94.94 115 LYS A CA 1
ATOM 865 C C . LYS A 1 115 ? 8.673 -13.106 -3.052 1.00 94.94 115 LYS A C 1
ATOM 867 O O . LYS A 1 115 ? 8.071 -13.762 -2.214 1.00 94.94 115 LYS A O 1
ATOM 872 N N . SER A 1 116 ? 9.417 -12.044 -2.735 1.00 94.12 116 SER A N 1
ATOM 873 C CA . SER A 1 116 ? 9.662 -11.647 -1.340 1.00 94.12 116 SER A CA 1
ATOM 874 C C . SER A 1 116 ? 8.380 -11.301 -0.571 1.00 94.12 116 SER A C 1
ATOM 876 O O . SER A 1 116 ? 8.278 -11.614 0.609 1.00 94.12 116 SER A O 1
ATOM 878 N N . THR A 1 117 ? 7.394 -10.672 -1.218 1.00 95.06 117 THR A N 1
ATOM 879 C CA . THR A 1 117 ? 6.109 -10.343 -0.570 1.00 95.06 117 THR A CA 1
ATOM 880 C C . THR A 1 117 ? 5.268 -11.597 -0.333 1.00 95.06 117 THR A C 1
ATOM 882 O O . THR A 1 117 ? 4.586 -11.713 0.682 1.00 95.06 117 THR A O 1
ATOM 885 N N . THR A 1 118 ? 5.336 -12.551 -1.261 1.00 96.50 118 THR A N 1
ATOM 886 C CA . THR A 1 118 ? 4.664 -13.848 -1.146 1.00 96.50 118 THR A CA 1
ATOM 887 C C . THR A 1 118 ? 5.204 -14.636 0.046 1.00 96.50 118 THR A C 1
ATOM 889 O O . THR A 1 118 ? 4.407 -15.183 0.802 1.00 96.50 118 THR A O 1
ATOM 892 N N . ASP A 1 119 ? 6.520 -14.611 0.279 1.00 95.25 119 ASP A N 1
ATOM 893 C CA . ASP A 1 119 ? 7.136 -15.236 1.457 1.00 95.25 119 ASP A CA 1
ATOM 894 C C . ASP A 1 119 ? 6.556 -14.666 2.767 1.00 95.25 119 ASP A C 1
ATOM 896 O O . ASP A 1 119 ? 6.177 -15.427 3.653 1.00 95.25 119 ASP A O 1
ATOM 900 N N . SER A 1 120 ? 6.382 -13.341 2.871 1.00 95.75 120 SER A N 1
ATOM 901 C CA . SER A 1 120 ? 5.744 -12.713 4.043 1.00 95.75 120 SER A CA 1
ATOM 902 C C . SER A 1 120 ? 4.261 -13.077 4.199 1.00 95.75 120 SER A C 1
ATOM 904 O O . SER A 1 120 ? 3.774 -13.219 5.319 1.00 95.75 120 SER A O 1
ATOM 906 N N . ILE A 1 121 ? 3.520 -13.236 3.096 1.00 96.25 121 ILE A N 1
ATOM 907 C CA . ILE A 1 121 ? 2.124 -13.701 3.142 1.00 96.25 121 ILE A CA 1
ATOM 908 C C . ILE A 1 121 ? 2.065 -15.144 3.650 1.00 96.25 121 ILE A C 1
ATOM 910 O O . ILE A 1 121 ? 1.236 -15.447 4.510 1.00 96.25 121 ILE A O 1
ATOM 914 N N . PHE A 1 122 ? 2.944 -16.019 3.155 1.00 95.94 122 PHE A N 1
ATOM 915 C CA . PHE A 1 122 ? 3.022 -17.403 3.618 1.00 95.94 122 PHE A CA 1
ATOM 916 C C . PHE A 1 122 ? 3.462 -17.494 5.076 1.00 95.94 122 PHE A C 1
ATOM 918 O O . PHE A 1 122 ? 2.890 -18.282 5.817 1.00 95.94 122 PHE A O 1
ATOM 925 N N . GLU A 1 123 ? 4.364 -16.630 5.541 1.00 95.25 123 GLU A N 1
ATOM 926 C CA . GLU A 1 123 ? 4.724 -16.558 6.961 1.00 95.25 123 GLU A CA 1
ATOM 927 C C . GLU A 1 123 ? 3.505 -16.250 7.853 1.00 95.25 123 GLU A C 1
ATOM 929 O O . GLU A 1 123 ? 3.359 -16.827 8.931 1.00 95.25 123 GLU A O 1
ATOM 934 N N . ILE A 1 124 ? 2.589 -15.385 7.395 1.00 93.69 124 ILE A N 1
ATOM 935 C CA . ILE A 1 124 ? 1.330 -15.097 8.100 1.00 93.69 124 ILE A CA 1
ATOM 936 C C . ILE A 1 124 ? 0.352 -16.274 7.998 1.00 93.69 124 ILE A C 1
ATOM 938 O O . ILE A 1 124 ? -0.292 -16.607 8.994 1.00 93.69 124 ILE A O 1
ATOM 942 N N . LEU A 1 125 ? 0.222 -16.889 6.820 1.00 93.12 125 LEU A N 1
ATOM 943 C CA . LEU A 1 125 ? -0.707 -17.998 6.578 1.00 93.12 125 LEU A CA 1
ATOM 944 C C . LEU A 1 125 ? -0.315 -19.256 7.366 1.00 93.12 125 LEU A C 1
ATOM 946 O O . LEU A 1 125 ? -1.169 -19.895 7.978 1.00 93.12 125 LEU A O 1
ATOM 950 N N . ASP A 1 126 ? 0.978 -19.567 7.398 1.00 93.75 126 ASP A N 1
ATOM 951 C CA . ASP A 1 126 ? 1.541 -20.745 8.060 1.00 93.75 126 ASP A CA 1
ATOM 952 C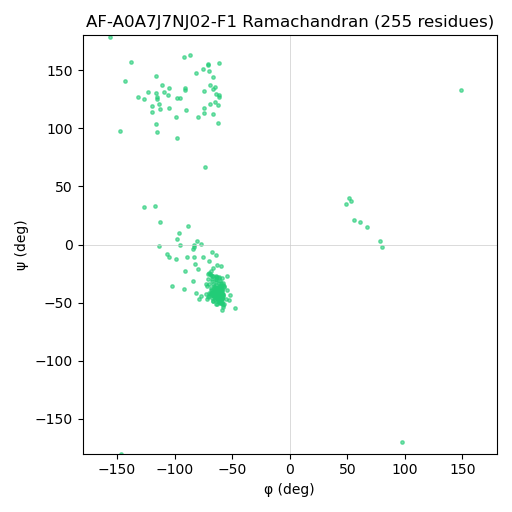 C . ASP A 1 126 ? 1.785 -20.514 9.560 1.00 93.75 126 ASP A C 1
ATOM 954 O O . ASP A 1 126 ? 2.157 -21.435 10.301 1.00 93.75 126 ASP A O 1
ATOM 958 N N . ARG A 1 127 ? 1.537 -19.292 10.054 1.00 91.56 127 ARG A N 1
ATOM 959 C CA . ARG A 1 127 ? 1.617 -18.966 11.478 1.00 91.56 127 ARG A CA 1
ATOM 960 C C . ARG A 1 127 ? 0.598 -19.786 12.269 1.00 91.56 127 ARG A C 1
ATOM 962 O O . ARG A 1 127 ? -0.583 -19.448 12.355 1.00 91.56 127 ARG A O 1
ATOM 969 N N . LYS A 1 128 ? 1.077 -20.806 12.984 1.00 82.31 128 LYS A N 1
ATOM 970 C CA . LYS A 1 128 ? 0.263 -21.549 13.960 1.00 82.31 128 LYS A CA 1
ATOM 971 C C . LYS A 1 128 ? -0.177 -20.635 15.114 1.00 82.31 128 LYS A C 1
ATOM 973 O O . LYS A 1 128 ? 0.643 -19.948 15.729 1.00 82.31 128 LYS A O 1
ATOM 978 N N . SER A 1 129 ? -1.476 -20.625 15.428 1.00 79.75 129 SER A N 1
ATOM 979 C CA . SER A 1 129 ? -2.011 -19.871 16.572 1.00 79.75 129 SER A CA 1
ATOM 980 C C . SER A 1 129 ? -1.511 -20.455 17.895 1.00 79.75 129 SER A C 1
ATOM 982 O O . SER A 1 129 ? -1.584 -21.661 18.105 1.00 79.75 129 SER A O 1
ATOM 984 N N . LYS A 1 130 ? -1.059 -19.594 18.819 1.00 73.69 130 LYS A N 1
ATOM 985 C CA . LYS A 1 130 ? -0.662 -19.999 20.182 1.00 73.69 130 LYS A CA 1
ATOM 986 C C . LYS A 1 130 ? -1.845 -20.451 21.043 1.00 73.69 130 LYS A C 1
ATOM 988 O O . LYS A 1 130 ? -1.655 -21.209 21.983 1.00 73.69 130 LYS A O 1
ATOM 993 N N . ILE A 1 131 ? -3.046 -19.961 20.741 1.00 68.81 131 ILE A N 1
ATOM 994 C CA . ILE A 1 131 ? -4.290 -20.385 21.385 1.00 68.81 131 ILE A CA 1
ATOM 995 C C . ILE A 1 131 ? -5.120 -21.028 20.286 1.00 68.81 131 ILE A C 1
ATOM 997 O O . ILE A 1 131 ? -5.654 -20.328 19.420 1.00 68.81 131 ILE A O 1
ATOM 1001 N N . ASN A 1 132 ? -5.177 -22.354 20.287 1.00 64.25 132 ASN A N 1
ATOM 1002 C CA . ASN A 1 132 ? -6.074 -23.104 19.427 1.00 64.25 132 ASN A CA 1
ATOM 1003 C C . ASN A 1 132 ? -7.311 -23.497 20.256 1.00 64.25 132 ASN A C 1
ATOM 1005 O O . ASN A 1 132 ? -7.188 -24.339 21.140 1.00 64.25 132 ASN A O 1
ATOM 1009 N N . PRO A 1 133 ? -8.497 -22.910 20.002 1.00 61.88 133 PRO A N 1
ATOM 1010 C CA . PRO A 1 133 ? -9.719 -23.223 20.748 1.00 61.88 133 PRO A CA 1
ATOM 1011 C C . PRO A 1 133 ? -10.208 -24.671 20.591 1.00 61.88 133 PRO A C 1
ATOM 1013 O O . PRO A 1 133 ? -11.177 -25.048 21.245 1.00 61.88 133 PRO A O 1
ATOM 1016 N N . SER A 1 134 ? -9.606 -25.439 19.680 1.00 61.53 134 SER A N 1
ATOM 1017 C CA . SER A 1 134 ? -10.014 -26.795 19.310 1.00 61.53 134 SER A CA 1
ATOM 1018 C C . SER A 1 134 ? -8.990 -27.868 19.690 1.00 61.53 134 SER A C 1
ATOM 1020 O O . SER A 1 134 ? -9.241 -29.041 19.432 1.00 61.53 134 SER A O 1
ATOM 1022 N N . ASP A 1 135 ? -7.852 -27.488 20.275 1.00 64.88 135 ASP A N 1
ATOM 1023 C CA . ASP A 1 135 ? -6.765 -28.406 20.617 1.00 64.88 135 ASP A CA 1
ATOM 1024 C C . ASP A 1 135 ? -6.499 -28.408 22.126 1.00 64.88 135 ASP A C 1
ATOM 1026 O O . ASP A 1 135 ? -6.143 -27.387 22.713 1.00 64.88 135 ASP A O 1
ATOM 1030 N N . ASN A 1 136 ? -6.670 -29.580 22.740 1.00 60.91 136 ASN A N 1
ATOM 1031 C CA . ASN A 1 136 ? -6.472 -29.811 24.170 1.00 60.91 136 ASN A CA 1
ATOM 1032 C C . ASN A 1 136 ? -5.080 -30.386 24.502 1.00 60.91 136 ASN A C 1
ATOM 1034 O O . ASN A 1 136 ? -4.859 -30.790 25.641 1.00 60.91 136 ASN A O 1
ATOM 1038 N N . SER A 1 137 ? -4.131 -30.441 23.558 1.00 59.16 137 SER A N 1
ATOM 1039 C CA . SER A 1 137 ? -2.805 -31.049 23.774 1.00 59.16 137 SER A CA 1
ATOM 1040 C C . SER A 1 137 ? -1.732 -30.098 24.340 1.00 59.16 137 SER A C 1
ATOM 1042 O O . SER A 1 137 ? -0.538 -30.377 24.222 1.00 59.16 137 SER A O 1
ATOM 1044 N N . GLY A 1 138 ? -2.119 -28.943 24.889 1.00 58.88 138 GLY A N 1
ATOM 1045 C CA . GLY A 1 138 ? -1.183 -27.931 25.392 1.00 58.88 138 GLY A CA 1
ATOM 1046 C C . GLY A 1 138 ? -0.450 -28.342 26.677 1.00 58.88 138 GLY A C 1
ATOM 1047 O O . GLY A 1 138 ? -0.946 -29.132 27.475 1.00 58.88 138 GLY A O 1
ATOM 1048 N N . THR A 1 139 ? 0.735 -27.771 26.908 1.00 53.09 139 THR A N 1
ATOM 1049 C CA . THR A 1 139 ? 1.502 -27.967 28.147 1.00 53.09 139 THR A CA 1
ATOM 1050 C C . THR A 1 139 ? 0.878 -27.178 29.298 1.00 53.09 139 THR A C 1
ATOM 1052 O O . THR A 1 139 ? 0.837 -25.947 29.272 1.00 53.09 139 THR A O 1
ATOM 1055 N N . THR A 1 140 ? 0.425 -27.875 30.336 1.00 55.03 140 THR A N 1
ATOM 1056 C CA . THR A 1 140 ? 0.074 -27.285 31.633 1.00 55.03 140 THR A CA 1
ATOM 1057 C C . THR A 1 140 ? 1.341 -26.797 32.334 1.00 55.03 140 THR A C 1
ATOM 1059 O O . THR A 1 140 ? 2.252 -27.584 32.579 1.00 55.03 140 THR A O 1
ATOM 1062 N N . LEU A 1 141 ? 1.423 -25.498 32.642 1.00 54.12 141 LEU A N 1
ATOM 1063 C CA . LEU A 1 141 ? 2.529 -24.925 33.415 1.00 54.12 141 LEU A CA 1
ATOM 1064 C C . LEU A 1 141 ? 2.541 -25.544 34.819 1.00 54.12 141 LEU A C 1
ATOM 1066 O O . LEU A 1 141 ? 1.578 -25.381 35.564 1.00 54.12 141 LEU A O 1
ATOM 1070 N N . GLU A 1 142 ? 3.639 -26.208 35.187 1.00 53.16 142 GLU A N 1
ATOM 1071 C CA . GLU A 1 142 ? 3.766 -26.968 36.445 1.00 53.16 142 GLU A CA 1
ATOM 1072 C C . GLU A 1 142 ? 3.580 -26.118 37.719 1.00 53.16 142 GLU A C 1
ATOM 1074 O O . GLU A 1 142 ? 3.295 -26.666 38.776 1.00 53.16 142 GLU A O 1
ATOM 1079 N N . ASN A 1 143 ? 3.700 -24.785 37.623 1.00 48.50 143 ASN A N 1
ATOM 1080 C CA . ASN A 1 143 ? 3.651 -23.857 38.762 1.00 48.50 143 ASN A CA 1
ATOM 1081 C C . ASN A 1 143 ? 2.620 -22.719 38.617 1.00 48.50 143 ASN A C 1
ATOM 1083 O O . ASN A 1 143 ? 2.818 -21.615 39.126 1.00 48.50 143 ASN A O 1
ATOM 1087 N N . MET A 1 144 ? 1.493 -22.970 37.949 1.00 48.00 144 MET A N 1
ATOM 1088 C CA . MET A 1 144 ? 0.296 -22.131 38.096 1.00 48.00 144 MET A CA 1
ATOM 1089 C C . MET A 1 144 ? -0.651 -22.801 39.091 1.00 48.00 144 MET A C 1
ATOM 1091 O O . MET A 1 144 ? -1.458 -23.648 38.724 1.00 48.00 144 MET A O 1
ATOM 1095 N N . ASN A 1 145 ? -0.527 -22.442 40.368 1.00 55.31 145 ASN A N 1
ATOM 1096 C CA . ASN A 1 145 ? -1.417 -22.955 41.404 1.00 55.31 145 ASN A CA 1
ATOM 1097 C C . ASN A 1 145 ? -2.743 -22.178 41.367 1.00 55.31 145 ASN A C 1
ATOM 1099 O O . ASN A 1 145 ? -2.783 -20.997 41.714 1.00 55.31 145 ASN A O 1
ATOM 1103 N N . GLY A 1 146 ? -3.818 -22.834 40.927 1.00 68.56 146 GLY A N 1
ATOM 1104 C CA . GLY A 1 146 ? -5.172 -22.279 40.913 1.00 68.56 146 GLY A CA 1
ATOM 1105 C C . GLY A 1 146 ? -6.022 -22.818 39.763 1.00 68.56 146 GLY A C 1
ATOM 1106 O O . GLY A 1 146 ? -5.593 -22.831 38.613 1.00 68.56 146 GLY A O 1
ATOM 1107 N N . HIS A 1 147 ? -7.255 -23.224 40.069 1.00 71.62 147 HIS A N 1
ATOM 1108 C CA . HIS A 1 147 ? -8.246 -23.619 39.069 1.00 71.62 147 HIS A CA 1
ATOM 1109 C C . HIS A 1 147 ? -9.296 -22.517 38.945 1.00 71.62 147 HIS A C 1
ATOM 1111 O O . HIS A 1 147 ? -9.880 -22.097 39.943 1.00 71.62 147 HIS A O 1
ATOM 1117 N N . ILE A 1 148 ? -9.557 -22.065 37.717 1.00 80.31 148 ILE A N 1
ATOM 1118 C CA . ILE A 1 148 ? -10.730 -21.237 37.427 1.00 80.31 148 ILE A CA 1
ATOM 1119 C C . ILE A 1 148 ? -11.856 -22.192 37.051 1.00 80.31 148 ILE A C 1
ATOM 1121 O O . ILE A 1 148 ? -11.762 -22.921 36.059 1.00 80.31 148 ILE A O 1
ATOM 1125 N N . ILE A 1 149 ? -12.894 -22.208 37.878 1.00 85.75 149 ILE A N 1
ATOM 1126 C CA . ILE A 1 149 ? -14.019 -23.129 37.773 1.00 85.75 149 ILE A CA 1
ATOM 1127 C C . ILE A 1 149 ? -15.275 -22.306 37.491 1.00 85.75 149 ILE A C 1
ATOM 1129 O O . ILE A 1 149 ? -15.540 -21.329 38.191 1.00 85.75 149 ILE A O 1
ATOM 1133 N N . LEU A 1 150 ? -16.038 -22.707 36.478 1.00 85.12 150 LEU A N 1
ATOM 1134 C CA . LEU A 1 150 ? -17.381 -22.207 36.199 1.00 85.12 150 LEU A CA 1
ATOM 1135 C C . LEU A 1 150 ? -18.355 -23.366 36.430 1.00 85.12 150 LEU A C 1
ATOM 1137 O O . LEU A 1 150 ? -18.200 -24.425 35.825 1.00 85.12 150 LEU A O 1
ATOM 1141 N N . ASP A 1 151 ? -19.304 -23.192 37.350 1.00 88.00 151 ASP A N 1
ATOM 1142 C CA . ASP A 1 151 ? -20.318 -24.200 37.700 1.00 88.00 151 ASP A CA 1
ATOM 1143 C C . ASP A 1 151 ? -19.749 -25.597 38.022 1.00 88.00 151 ASP A C 1
ATOM 1145 O O . ASP A 1 151 ? -20.286 -26.630 37.631 1.00 88.00 151 ASP A O 1
ATOM 1149 N N . GLY A 1 152 ? -18.621 -25.644 38.737 1.00 83.50 152 GLY A N 1
ATOM 1150 C CA . GLY A 1 152 ? -17.966 -26.903 39.114 1.00 83.50 152 GLY A CA 1
ATOM 1151 C C . GLY A 1 152 ? -17.113 -27.547 38.012 1.00 83.50 152 GLY A C 1
ATOM 1152 O O . GLY A 1 152 ? -16.458 -28.556 38.272 1.00 83.50 152 GLY A O 1
ATOM 1153 N N . VAL A 1 153 ? -17.056 -26.964 36.810 1.00 82.88 153 VAL A N 1
ATOM 1154 C CA . VAL A 1 153 ? -16.241 -27.441 35.684 1.00 82.88 153 VAL A CA 1
ATOM 1155 C C . VAL A 1 153 ? -15.091 -26.470 35.410 1.00 82.88 153 VAL A C 1
ATOM 1157 O O . VAL A 1 153 ? -15.252 -25.253 35.416 1.00 82.88 153 VAL A O 1
ATOM 1160 N N . GLU A 1 154 ? -13.893 -26.997 35.167 1.00 82.88 154 GLU A N 1
ATOM 1161 C CA . GLU A 1 154 ? -12.729 -26.167 34.846 1.00 82.88 154 GLU A CA 1
ATOM 1162 C C . GLU A 1 154 ? -12.910 -25.429 33.517 1.00 82.88 154 GLU A C 1
ATOM 1164 O O . GLU A 1 154 ? -13.296 -26.018 32.506 1.00 82.88 154 GLU A O 1
ATOM 1169 N N . LEU A 1 155 ? -12.558 -24.144 33.502 1.00 81.75 155 LEU A N 1
ATOM 1170 C CA . LEU A 1 155 ? -12.838 -23.234 32.391 1.00 81.75 155 LEU A CA 1
ATOM 1171 C C . LEU A 1 155 ? -12.250 -23.707 31.045 1.00 81.75 155 LEU A C 1
ATOM 1173 O O . LEU A 1 155 ? -12.875 -23.526 30.004 1.00 81.75 155 LEU A O 1
ATOM 1177 N N . HIS A 1 156 ? -11.090 -24.377 31.061 1.00 76.38 156 HIS A N 1
ATOM 1178 C CA . HIS A 1 156 ? -10.428 -24.900 29.857 1.00 76.38 156 HIS A CA 1
ATOM 1179 C C . HIS A 1 156 ? -11.160 -26.086 29.201 1.00 76.38 156 HIS A C 1
ATOM 1181 O O . HIS A 1 156 ? -10.848 -26.435 28.067 1.00 76.38 156 HIS A O 1
ATOM 1187 N N . LYS A 1 157 ? -12.119 -26.716 29.893 1.00 79.56 157 LYS A N 1
ATOM 1188 C CA . LYS A 1 157 ? -12.923 -27.825 29.348 1.00 79.56 157 LYS A CA 1
ATOM 1189 C C . LYS A 1 157 ? -14.088 -27.338 28.486 1.00 79.56 157 LYS A C 1
ATOM 1191 O O . LYS A 1 157 ? -14.654 -28.125 27.731 1.00 79.56 157 LYS A O 1
ATOM 1196 N N . PHE A 1 158 ? -14.456 -26.062 28.591 1.00 79.12 158 PHE A N 1
ATOM 1197 C CA . PHE A 1 158 ? -15.521 -25.478 27.785 1.00 79.12 158 PHE A CA 1
ATOM 1198 C C . PHE A 1 158 ? -15.030 -25.093 26.390 1.00 79.12 158 PHE A C 1
ATOM 1200 O O . PHE A 1 158 ? -13.909 -24.623 26.202 1.00 79.12 158 PHE A O 1
ATOM 1207 N N . GLN A 1 159 ? -15.920 -25.198 25.401 1.00 81.62 159 GLN A N 1
ATOM 1208 C CA . GLN A 1 159 ? -15.674 -24.613 24.087 1.00 81.62 159 GLN A CA 1
ATOM 1209 C C . GLN A 1 159 ? -15.610 -23.087 24.203 1.00 81.62 159 GLN A C 1
ATOM 1211 O O . GLN A 1 159 ? -16.574 -22.440 24.617 1.00 81.62 159 GLN A O 1
ATOM 1216 N N . LEU A 1 160 ? -14.489 -22.499 23.781 1.00 81.31 160 LEU A N 1
ATOM 1217 C CA . LEU A 1 160 ? -14.203 -21.072 23.969 1.00 81.31 160 LEU A CA 1
ATOM 1218 C C . LEU A 1 160 ? -15.275 -20.147 23.366 1.00 81.31 160 LEU A C 1
ATOM 1220 O O . LEU A 1 160 ? -15.573 -19.099 23.935 1.00 81.31 160 LEU A O 1
ATOM 1224 N N . ARG A 1 161 ? -15.859 -20.529 22.219 1.00 83.00 161 ARG A N 1
ATOM 1225 C CA . ARG A 1 161 ? -16.940 -19.770 21.569 1.00 83.00 161 ARG A CA 1
ATOM 1226 C C . ARG A 1 161 ? -18.191 -19.727 22.445 1.00 83.00 161 ARG A C 1
ATOM 1228 O O . ARG A 1 161 ? -18.683 -18.643 22.724 1.00 83.00 161 ARG A O 1
ATOM 1235 N N . TRP A 1 162 ? -18.649 -20.885 22.918 1.00 86.44 162 TRP A N 1
ATOM 1236 C CA . TRP A 1 162 ? -19.806 -20.980 23.808 1.00 86.44 162 TRP A CA 1
ATOM 1237 C C . TRP A 1 162 ? -19.569 -20.220 25.117 1.00 86.44 162 TRP A C 1
ATOM 1239 O O . TRP A 1 162 ? -20.414 -19.433 25.529 1.00 86.44 162 TRP A O 1
ATOM 1249 N N . LEU A 1 163 ? -18.387 -20.374 25.725 1.00 86.00 163 LEU A N 1
ATOM 1250 C CA . LEU A 1 163 ? -18.048 -19.697 26.978 1.00 86.00 163 LEU A CA 1
ATOM 1251 C C . LEU A 1 163 ? -18.140 -18.168 26.845 1.00 86.00 163 LEU A C 1
ATOM 1253 O O . LEU A 1 163 ? -18.691 -17.502 27.715 1.00 86.00 163 LEU A O 1
ATOM 1257 N N . ARG A 1 164 ? -17.642 -17.602 25.738 1.00 86.69 164 ARG A N 1
ATOM 1258 C CA . ARG A 1 164 ? -17.724 -16.156 25.468 1.00 86.69 164 ARG A CA 1
ATOM 1259 C C . ARG A 1 164 ? -19.152 -15.669 25.224 1.00 86.69 164 ARG A C 1
ATOM 1261 O O . ARG A 1 164 ? -19.425 -14.516 25.518 1.00 86.69 164 ARG A O 1
ATOM 1268 N N . GLN A 1 165 ? -20.060 -16.518 24.740 1.00 86.44 165 GLN A N 1
ATOM 1269 C CA . GLN A 1 165 ? -21.478 -16.158 24.591 1.00 86.44 165 GLN A CA 1
ATOM 1270 C C . GLN A 1 165 ? -22.193 -16.025 25.941 1.00 86.44 165 GLN A C 1
ATOM 1272 O O . GLN A 1 165 ? -23.179 -15.302 26.033 1.00 86.44 165 GLN A O 1
ATOM 1277 N N . GLN A 1 166 ? -21.696 -16.694 26.987 1.00 88.31 166 GLN A N 1
ATOM 1278 C CA . GLN A 1 166 ? -22.250 -16.595 28.342 1.00 88.31 166 GLN A CA 1
ATOM 1279 C C . GLN A 1 166 ? -21.723 -15.377 29.120 1.00 88.31 166 GLN A C 1
ATOM 1281 O O . GLN A 1 166 ? -22.127 -15.154 30.259 1.00 88.31 166 GLN A O 1
ATOM 1286 N N . MET A 1 167 ? -20.812 -14.589 28.538 1.00 88.25 167 MET A N 1
ATOM 1287 C CA . MET A 1 167 ? -20.149 -13.476 29.218 1.00 88.25 167 MET A CA 1
ATOM 1288 C C . MET A 1 167 ? -20.285 -12.176 28.424 1.00 88.25 167 MET A C 1
ATOM 1290 O O . MET A 1 167 ? -19.866 -12.086 27.274 1.00 88.25 167 MET A O 1
ATOM 1294 N N . GLY A 1 168 ? -20.800 -11.132 29.072 1.00 89.50 168 GLY A N 1
ATOM 1295 C CA . GLY A 1 168 ? -20.693 -9.758 28.584 1.00 89.50 168 GLY A CA 1
ATOM 1296 C C . GLY A 1 168 ? -19.436 -9.087 29.137 1.00 89.50 168 GLY A C 1
ATOM 1297 O O . GLY A 1 168 ? -19.160 -9.185 30.331 1.00 89.50 168 GLY A O 1
ATOM 1298 N N . PHE A 1 169 ? -18.685 -8.382 28.291 1.00 90.31 169 PHE A N 1
ATOM 1299 C CA . PHE A 1 169 ? -17.533 -7.581 28.711 1.00 90.31 169 PHE A CA 1
ATOM 1300 C C . PHE A 1 169 ? -17.714 -6.127 28.278 1.00 90.31 169 PHE A C 1
ATOM 1302 O O . PHE A 1 169 ? -18.018 -5.856 27.118 1.00 90.31 169 PHE A O 1
ATOM 1309 N N . VAL A 1 170 ? -17.496 -5.192 29.205 1.00 91.62 170 VAL A N 1
ATOM 1310 C CA . VAL A 1 170 ? -17.546 -3.749 28.942 1.00 91.62 170 VAL A CA 1
ATOM 1311 C C . VAL A 1 170 ? -16.178 -3.152 29.259 1.00 91.62 170 VAL A C 1
ATOM 1313 O O . VAL A 1 170 ? -15.743 -3.155 30.409 1.00 91.62 170 VAL A O 1
ATOM 1316 N N . SER A 1 171 ? -15.492 -2.661 28.226 1.00 92.94 171 SER A N 1
ATOM 1317 C CA . SER A 1 171 ? -14.193 -1.989 28.353 1.00 92.94 171 SER A CA 1
ATOM 1318 C C . SER A 1 171 ? -14.354 -0.569 28.905 1.00 92.94 171 SER A C 1
ATOM 1320 O O . SER A 1 171 ? -15.359 0.086 28.634 1.00 92.94 171 SER A O 1
ATOM 1322 N N . GLN A 1 172 ? -13.337 -0.067 29.616 1.00 93.25 172 GLN A N 1
ATOM 1323 C CA . GLN A 1 172 ? -13.262 1.349 30.010 1.00 93.25 172 GLN A CA 1
ATOM 1324 C C . GLN A 1 172 ? -13.222 2.279 28.789 1.00 93.25 172 GLN A C 1
ATOM 1326 O O . GLN A 1 172 ? -13.819 3.352 28.813 1.00 93.25 172 GLN A O 1
ATOM 1331 N N . GLU A 1 173 ? -12.563 1.836 27.717 1.00 92.94 173 GLU A N 1
ATOM 1332 C CA . GLU A 1 173 ? -12.535 2.497 26.412 1.00 92.94 173 GLU A CA 1
ATOM 1333 C C . GLU A 1 173 ? -13.213 1.575 25.384 1.00 92.94 173 GLU A C 1
ATOM 1335 O O . GLU A 1 173 ? -12.593 0.615 24.907 1.00 92.94 173 GLU A O 1
ATOM 1340 N N . PRO A 1 174 ? -14.511 1.782 25.087 1.00 89.81 174 PRO A N 1
ATOM 1341 C CA . PRO A 1 174 ? -15.227 0.991 24.094 1.00 89.81 174 PRO A CA 1
ATOM 1342 C C . PRO A 1 174 ? -14.727 1.291 22.678 1.00 89.81 174 PRO A C 1
ATOM 1344 O O . PRO A 1 174 ? -14.562 2.450 22.300 1.00 89.81 174 PRO A O 1
ATOM 1347 N N . VAL A 1 175 ? -14.551 0.246 21.869 1.00 92.12 175 VAL A N 1
ATOM 1348 C CA . VAL A 1 175 ? -14.217 0.373 20.445 1.00 92.12 175 VAL A CA 1
ATOM 1349 C C . VAL A 1 175 ? -15.495 0.242 19.626 1.00 92.12 175 VAL A C 1
ATOM 1351 O O . VAL A 1 175 ? -16.216 -0.744 19.761 1.00 92.12 175 VAL A O 1
ATOM 1354 N N . LEU A 1 176 ? -15.759 1.224 18.765 1.00 92.00 176 LEU A N 1
ATOM 1355 C CA . LEU A 1 176 ? -16.832 1.173 17.775 1.00 92.00 176 LEU A CA 1
ATOM 1356 C C . LEU A 1 176 ? -16.231 0.912 16.393 1.00 92.00 176 LEU A C 1
ATOM 1358 O O . LEU A 1 176 ? -15.238 1.533 16.009 1.00 92.00 176 LEU A O 1
ATOM 1362 N N . LEU A 1 177 ? -16.837 -0.007 15.648 1.00 91.00 177 LEU A N 1
ATOM 1363 C CA . LEU A 1 177 ? -16.501 -0.269 14.254 1.00 91.00 177 LEU A CA 1
ATOM 1364 C C . LEU A 1 177 ? -16.949 0.910 13.385 1.00 91.00 177 LEU A C 1
ATOM 1366 O O . LEU A 1 177 ? -17.957 1.558 13.680 1.00 91.00 177 LEU A O 1
ATOM 1370 N N . ASN A 1 178 ? -16.219 1.158 12.292 1.00 91.88 178 ASN A N 1
ATOM 1371 C CA . ASN A 1 178 ? -16.572 2.166 11.289 1.00 91.88 178 ASN A CA 1
ATOM 1372 C C . ASN A 1 178 ? -17.757 1.693 10.423 1.00 91.88 178 ASN A C 1
ATOM 1374 O O . ASN A 1 178 ? -17.607 1.399 9.240 1.00 91.88 178 ASN A O 1
ATOM 1378 N N . ASP A 1 179 ? -18.916 1.570 11.062 1.00 88.06 179 ASP A N 1
ATOM 1379 C CA . ASP A 1 179 ? -20.186 1.098 10.519 1.00 88.06 179 ASP A CA 1
ATOM 1380 C C . ASP A 1 179 ? -21.337 1.848 11.226 1.00 88.06 179 ASP A C 1
ATOM 1382 O O . ASP A 1 179 ? -21.124 2.697 12.097 1.00 88.06 179 ASP A O 1
ATOM 1386 N N . THR A 1 180 ? -22.582 1.554 10.871 1.00 87.31 180 THR A N 1
ATOM 1387 C CA . THR A 1 180 ? -23.767 2.132 11.501 1.00 87.31 180 THR A CA 1
ATOM 1388 C C . THR A 1 180 ? -23.856 1.779 12.990 1.00 87.31 180 THR A C 1
ATOM 1390 O O . THR A 1 180 ? -23.347 0.759 13.462 1.00 87.31 180 THR A O 1
ATOM 1393 N N . ILE A 1 181 ? -24.571 2.612 13.751 1.00 87.62 181 ILE A N 1
ATOM 1394 C CA . ILE A 1 181 ? -24.868 2.340 15.166 1.00 87.62 181 ILE A CA 1
ATOM 1395 C C . ILE A 1 181 ? -25.639 1.021 15.303 1.00 87.62 181 ILE A C 1
ATOM 1397 O O . ILE A 1 181 ? -25.350 0.228 16.193 1.00 87.62 181 ILE A O 1
ATOM 1401 N N . CYS A 1 182 ? -26.572 0.758 14.384 1.00 89.12 182 CYS A N 1
ATOM 1402 C CA . CYS A 1 182 ? -27.326 -0.490 14.341 1.00 89.12 182 CYS A CA 1
ATOM 1403 C C . CYS A 1 182 ? -26.407 -1.706 14.163 1.00 89.12 182 CYS A C 1
ATOM 1405 O O . CYS A 1 182 ? -26.562 -2.680 14.893 1.00 89.12 182 CYS A O 1
ATOM 1407 N N . ALA A 1 183 ? -25.422 -1.635 13.260 1.00 88.06 183 ALA A N 1
ATOM 1408 C CA . ALA A 1 183 ? -24.444 -2.705 13.058 1.00 88.06 183 ALA A CA 1
ATOM 1409 C C . ALA A 1 183 ? -23.559 -2.923 14.296 1.00 88.06 183 ALA A C 1
ATOM 1411 O O . ALA A 1 183 ? -23.334 -4.061 14.699 1.00 88.06 183 ALA A O 1
ATOM 1412 N N . ASN A 1 184 ? -23.126 -1.843 14.955 1.00 91.81 184 ASN A N 1
ATOM 1413 C CA . ASN A 1 184 ? -22.357 -1.925 16.200 1.00 91.81 184 ASN A CA 1
ATOM 1414 C C . ASN A 1 184 ? -23.158 -2.557 17.356 1.00 91.81 184 ASN A C 1
ATOM 1416 O O . ASN A 1 184 ? -22.593 -3.319 18.134 1.00 91.81 184 ASN A O 1
ATOM 1420 N N . ILE A 1 185 ? -24.465 -2.284 17.464 1.00 91.69 185 ILE A N 1
ATOM 1421 C CA . ILE A 1 185 ? -25.339 -2.934 18.458 1.00 91.69 185 ILE A CA 1
ATOM 1422 C C . ILE A 1 185 ? -25.564 -4.408 18.091 1.00 91.69 185 ILE A C 1
ATOM 1424 O O . ILE A 1 185 ? -25.443 -5.285 18.945 1.00 91.69 185 ILE A O 1
ATOM 1428 N N . ALA A 1 186 ? -25.851 -4.692 16.817 1.00 92.12 186 ALA A N 1
ATOM 1429 C CA . ALA A 1 186 ? -26.093 -6.047 16.327 1.00 92.12 186 ALA A CA 1
ATOM 1430 C C . ALA A 1 186 ? -24.862 -6.959 16.459 1.00 92.12 186 ALA A C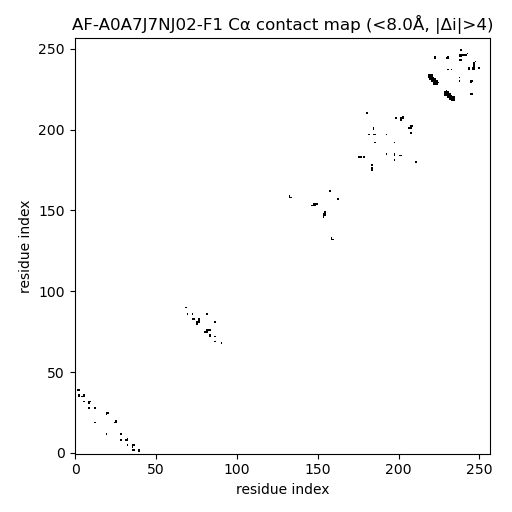 1
ATOM 1432 O O . ALA A 1 186 ? -25.019 -8.161 16.652 1.00 92.12 186 ALA A O 1
ATOM 1433 N N . TYR A 1 187 ? -23.648 -6.396 16.432 1.00 91.12 187 TYR A N 1
ATOM 1434 C CA . TYR A 1 187 ? -22.390 -7.131 16.603 1.00 91.12 187 TYR A CA 1
ATOM 1435 C C . TYR A 1 187 ? -22.331 -7.959 17.900 1.00 91.12 187 TYR A C 1
ATOM 1437 O O . TYR A 1 187 ? -21.644 -8.977 17.952 1.00 91.12 187 TYR A O 1
ATOM 1445 N N . GLY A 1 188 ? -23.062 -7.553 18.946 1.00 88.88 188 GLY A N 1
ATOM 1446 C CA . GLY A 1 188 ? -23.106 -8.267 20.225 1.00 88.88 188 GLY A CA 1
ATOM 1447 C C . GLY A 1 188 ? -23.942 -9.554 20.231 1.00 88.88 188 GLY A C 1
ATOM 1448 O O . GLY A 1 188 ? -23.868 -10.304 21.203 1.00 88.88 188 GLY A O 1
ATOM 1449 N N . LYS A 1 189 ? -24.736 -9.825 19.185 1.00 87.88 189 LYS A N 1
ATOM 1450 C CA . LYS A 1 189 ? -25.624 -10.995 19.092 1.00 87.88 189 LYS A CA 1
ATOM 1451 C C . LYS A 1 189 ? -25.173 -11.905 17.952 1.00 87.88 189 LYS A C 1
ATOM 1453 O O . LYS A 1 189 ? -25.048 -11.476 16.809 1.00 87.88 189 LYS A O 1
ATOM 1458 N N . GLU A 1 190 ? -24.967 -13.190 18.242 1.00 81.31 190 GLU A N 1
ATOM 1459 C CA . GLU A 1 190 ? -24.767 -14.177 17.180 1.00 81.31 190 GLU A CA 1
ATOM 1460 C C . GLU A 1 190 ? -26.100 -14.498 16.484 1.00 81.31 190 GLU A C 1
ATOM 1462 O O . GLU A 1 190 ? -27.100 -14.806 17.133 1.00 81.31 190 GLU A O 1
ATOM 1467 N N . GLY A 1 191 ? -26.098 -14.476 15.149 1.00 82.75 191 GLY A N 1
ATOM 1468 C CA . GLY A 1 191 ? -27.253 -14.829 14.323 1.00 82.75 191 GLY A CA 1
ATOM 1469 C C . GLY A 1 191 ? -28.077 -13.627 13.839 1.00 82.75 191 GLY A C 1
ATOM 1470 O O . GLY A 1 191 ? -27.637 -12.479 13.936 1.00 82.75 191 GLY A O 1
ATOM 1471 N N . PRO A 1 192 ? -29.264 -13.876 13.255 1.00 86.56 192 PRO A N 1
ATOM 1472 C CA . PRO A 1 192 ? -30.116 -12.820 12.722 1.00 86.56 192 PRO A CA 1
ATOM 1473 C C . PRO A 1 192 ? -30.552 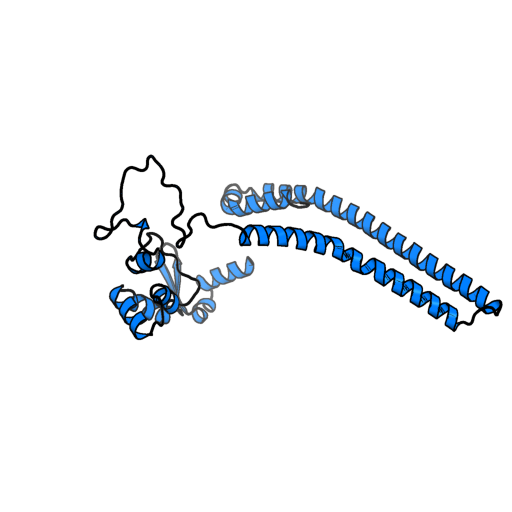-11.853 13.829 1.00 86.56 192 PRO A C 1
ATOM 1475 O O . PRO A 1 192 ? -31.081 -12.270 14.861 1.00 86.56 192 PRO A O 1
ATOM 1478 N N . THR A 1 193 ? -30.353 -10.558 13.593 1.00 90.00 193 THR A N 1
ATOM 1479 C CA . THR A 1 193 ? -30.759 -9.486 14.509 1.00 90.00 193 THR A CA 1
ATOM 1480 C C . THR A 1 193 ? -31.826 -8.635 13.835 1.00 90.00 193 THR A C 1
ATOM 1482 O O . THR A 1 193 ? -31.625 -8.158 12.718 1.00 90.00 193 THR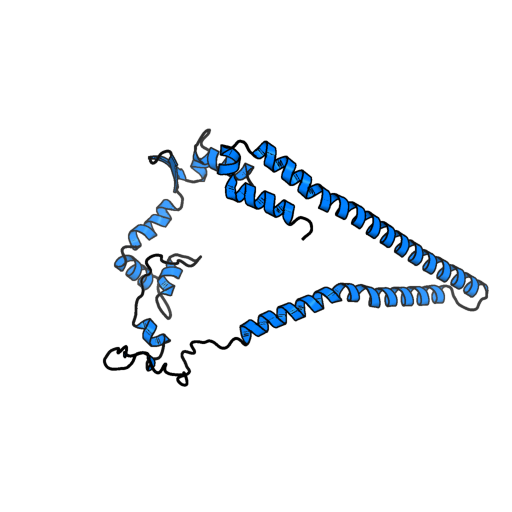 A O 1
ATOM 1485 N N . THR A 1 194 ? -32.971 -8.469 14.496 1.00 91.81 194 THR A N 1
ATOM 1486 C CA . THR A 1 194 ? -34.081 -7.650 13.989 1.00 91.81 194 THR A CA 1
ATOM 1487 C C . THR A 1 194 ? -33.980 -6.210 14.487 1.00 91.81 194 THR A C 1
ATOM 1489 O O . THR A 1 194 ? -33.325 -5.928 15.489 1.00 91.81 194 THR A O 1
ATOM 1492 N N . GLU A 1 195 ? -34.665 -5.278 13.824 1.00 87.81 195 GLU A N 1
ATOM 1493 C CA . GLU A 1 195 ? -34.727 -3.883 14.279 1.00 87.81 195 GLU A CA 1
ATOM 1494 C C . GLU A 1 195 ? -35.333 -3.760 15.688 1.00 87.81 195 GLU A C 1
ATOM 1496 O O . GLU A 1 195 ? -34.853 -2.975 16.504 1.00 87.81 195 GLU A O 1
ATOM 1501 N N . ALA A 1 196 ? -36.323 -4.598 16.011 1.00 92.12 196 ALA A N 1
ATOM 1502 C CA . ALA A 1 196 ? -36.922 -4.656 17.340 1.00 92.12 196 ALA A CA 1
ATOM 1503 C C . ALA A 1 196 ? -35.903 -5.054 18.425 1.00 92.12 196 ALA A C 1
ATOM 1505 O O . ALA A 1 196 ? -35.890 -4.445 19.494 1.00 92.12 196 ALA A O 1
ATOM 1506 N N . ASP A 1 197 ? -35.015 -6.015 18.137 1.00 92.12 197 ASP A N 1
ATOM 1507 C CA . ASP A 1 197 ? -33.940 -6.410 19.060 1.00 92.12 197 ASP A CA 1
ATOM 1508 C C . ASP A 1 197 ? -32.987 -5.239 19.341 1.00 92.12 197 ASP A C 1
ATOM 1510 O O . ASP A 1 197 ? -32.601 -4.999 20.485 1.00 92.12 197 ASP A O 1
ATOM 1514 N N . ILE A 1 198 ? -32.619 -4.493 18.293 1.00 90.50 198 ILE A N 1
ATOM 1515 C CA . ILE A 1 198 ? -31.707 -3.345 18.386 1.00 90.50 198 ILE A CA 1
ATOM 1516 C C . ILE A 1 198 ? -32.346 -2.229 19.212 1.00 90.50 198 ILE A C 1
ATOM 1518 O O . ILE A 1 198 ? -31.693 -1.661 20.090 1.00 90.50 198 ILE A O 1
ATOM 1522 N N . LEU A 1 199 ? -33.622 -1.927 18.957 1.00 91.06 199 LEU A N 1
ATOM 1523 C CA . LEU A 1 199 ? -34.370 -0.924 19.710 1.00 91.06 199 LEU A CA 1
ATOM 1524 C C . LEU A 1 199 ? -34.449 -1.303 21.188 1.00 91.06 199 LEU A C 1
ATOM 1526 O O . LEU A 1 199 ? -34.036 -0.503 22.028 1.00 91.06 199 LEU A O 1
ATOM 1530 N N . ALA A 1 200 ? -34.856 -2.535 21.498 1.00 94.19 200 ALA A N 1
ATOM 1531 C CA . ALA A 1 200 ? -34.942 -3.028 22.870 1.00 94.19 200 ALA A CA 1
ATOM 1532 C C . ALA A 1 200 ? -33.584 -2.971 23.591 1.00 94.19 200 ALA A C 1
ATOM 1534 O O . ALA A 1 200 ? -33.494 -2.450 24.704 1.00 94.19 200 ALA A O 1
ATOM 1535 N N . ALA A 1 201 ? -32.504 -3.424 22.945 1.00 93.31 201 ALA A N 1
ATOM 1536 C CA . ALA A 1 201 ? -31.155 -3.343 23.506 1.00 93.31 201 ALA A CA 1
ATOM 1537 C C . ALA A 1 201 ? -30.724 -1.886 23.753 1.00 93.31 201 ALA A C 1
ATOM 1539 O O . ALA A 1 201 ? -30.160 -1.567 24.801 1.00 93.31 201 ALA A O 1
ATOM 1540 N N . SER A 1 202 ? -31.030 -0.983 22.816 1.00 92.75 202 SER A N 1
ATOM 1541 C CA . SER A 1 202 ? -30.715 0.442 22.947 1.00 92.75 202 SER A CA 1
ATOM 1542 C C . SER A 1 202 ? -31.496 1.122 24.075 1.00 92.75 202 SER A C 1
ATOM 1544 O O . SER A 1 202 ? -30.964 2.022 24.727 1.00 92.75 202 SER A O 1
ATOM 1546 N N . GLU A 1 203 ? -32.737 0.707 24.330 1.00 94.69 203 GLU A N 1
ATOM 1547 C CA . GLU A 1 203 ? -33.554 1.215 25.433 1.00 94.69 203 GLU A CA 1
ATOM 1548 C C . GLU A 1 203 ? -33.038 0.717 26.782 1.00 94.69 203 GLU A C 1
ATOM 1550 O O . GLU A 1 203 ? -32.815 1.530 27.679 1.00 94.69 203 GLU A O 1
ATOM 1555 N N . LEU A 1 204 ? -32.754 -0.585 26.900 1.00 95.25 204 LEU A N 1
ATOM 1556 C CA . LEU A 1 204 ? -32.191 -1.189 28.113 1.00 95.25 204 LEU A CA 1
ATOM 1557 C C . LEU A 1 204 ? -30.829 -0.588 28.483 1.00 95.25 204 LEU A C 1
ATOM 1559 O O . LEU A 1 204 ? -30.536 -0.383 29.660 1.00 95.25 204 LEU A O 1
ATOM 1563 N N . ALA A 1 205 ? -30.015 -0.247 27.482 1.00 93.88 205 ALA A N 1
ATOM 1564 C CA . ALA A 1 205 ? -28.729 0.419 27.668 1.00 93.88 205 ALA A CA 1
ATOM 1565 C C . ALA A 1 205 ? -28.841 1.942 27.890 1.00 93.88 205 ALA A C 1
ATOM 1567 O O . ALA A 1 205 ? -27.818 2.621 27.977 1.00 93.88 205 ALA A O 1
ATOM 1568 N N . ASN A 1 206 ? -30.054 2.510 27.950 1.00 94.75 206 ASN A N 1
ATOM 1569 C CA . ASN A 1 206 ? -30.311 3.957 28.004 1.00 94.75 206 ASN A CA 1
ATOM 1570 C C . ASN A 1 206 ? -29.692 4.763 26.838 1.00 94.75 206 ASN A C 1
ATOM 1572 O O . ASN A 1 206 ? -29.528 5.981 26.926 1.00 94.75 206 ASN A O 1
ATOM 1576 N N . ALA A 1 207 ? -29.387 4.108 25.718 1.00 92.38 207 ALA A N 1
ATOM 1577 C CA . ALA A 1 207 ? -28.768 4.713 24.543 1.00 92.38 207 ALA A CA 1
ATOM 1578 C C . ALA A 1 207 ? -29.797 5.239 23.526 1.00 92.38 207 ALA A C 1
ATOM 1580 O O . ALA A 1 207 ? -29.484 6.152 22.760 1.00 92.38 207 ALA A O 1
ATOM 1581 N N . HIS A 1 208 ? -31.034 4.726 23.536 1.00 89.69 208 HIS A N 1
ATOM 1582 C CA . HIS A 1 208 ? -32.059 5.048 22.534 1.00 89.69 208 HIS A CA 1
ATOM 1583 C C . HIS A 1 208 ? -32.283 6.561 22.358 1.00 89.69 208 HIS A C 1
ATOM 1585 O O . HIS A 1 208 ? -32.262 7.078 21.243 1.00 89.69 208 HIS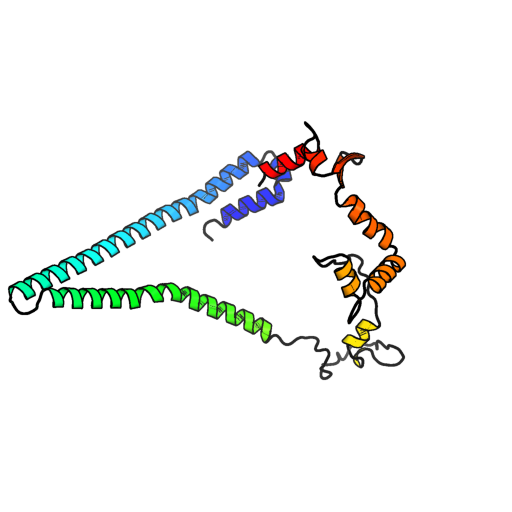 A O 1
ATOM 1591 N N . LYS A 1 209 ? -32.433 7.311 23.461 1.00 87.44 209 LYS A N 1
ATOM 1592 C CA . LYS A 1 209 ? -32.664 8.770 23.416 1.00 87.44 209 LYS A CA 1
ATOM 1593 C C . LYS A 1 209 ? -31.506 9.528 22.764 1.00 87.44 209 LYS A C 1
ATOM 1595 O O . LYS A 1 209 ? -31.741 10.470 22.009 1.00 87.44 209 LYS A O 1
ATOM 1600 N N . PHE A 1 210 ? -30.271 9.122 23.059 1.00 86.56 210 PHE A N 1
ATOM 1601 C CA . PHE A 1 210 ? -29.074 9.698 22.454 1.00 86.56 210 PHE A CA 1
ATOM 1602 C C . PHE A 1 210 ? -29.021 9.382 20.955 1.00 86.56 210 PHE A C 1
ATOM 1604 O O . PHE A 1 210 ? -28.887 10.304 20.153 1.00 86.56 210 PHE A O 1
ATOM 1611 N N . ILE A 1 211 ? -29.225 8.116 20.576 1.00 86.06 211 ILE A N 1
ATOM 1612 C CA . ILE A 1 211 ? -29.173 7.645 19.183 1.00 86.06 211 ILE A CA 1
ATOM 1613 C C . ILE A 1 211 ? -30.248 8.323 18.324 1.00 86.06 211 ILE A C 1
ATOM 1615 O O . ILE A 1 211 ? -29.939 8.900 17.283 1.00 86.06 211 ILE A O 1
ATOM 1619 N N . SER A 1 212 ? -31.497 8.355 18.784 1.00 82.88 212 SER A N 1
ATOM 1620 C CA . SER A 1 212 ? -32.596 9.051 18.097 1.00 82.88 212 SER A CA 1
ATOM 1621 C C . SER A 1 212 ? -32.358 10.568 18.024 1.00 82.88 212 SER A C 1
ATOM 1623 O O . SER A 1 212 ? -32.760 11.244 17.073 1.00 82.88 212 SER A O 1
ATOM 1625 N N . GLY A 1 213 ? -31.648 11.122 19.010 1.00 78.19 213 GLY A N 1
ATOM 1626 C CA . GLY A 1 213 ? -31.178 12.504 19.008 1.00 78.19 213 GLY A CA 1
ATOM 1627 C C . GLY A 1 213 ? -30.045 12.777 18.014 1.00 78.19 213 GLY A C 1
ATOM 1628 O O . GLY A 1 213 ? -29.919 13.917 17.559 1.00 78.19 213 GLY A O 1
ATOM 1629 N N . LEU A 1 214 ? -29.253 11.766 17.632 1.00 74.00 214 LEU A N 1
ATOM 1630 C CA . LEU A 1 214 ? -28.189 11.924 16.639 1.00 74.00 214 LEU A CA 1
ATOM 1631 C C . LEU A 1 214 ? -28.770 12.288 15.283 1.00 74.00 214 LEU A C 1
ATOM 1633 O O . LEU A 1 214 ? -28.282 13.239 14.701 1.00 74.00 214 LEU A O 1
ATOM 1637 N N . GLN A 1 215 ? -29.853 11.668 14.806 1.00 54.94 215 GLN A N 1
ATOM 1638 C CA . GLN A 1 215 ? -30.456 12.089 13.529 1.00 54.94 215 GLN A CA 1
ATOM 1639 C C . GLN A 1 215 ? -31.020 13.521 13.572 1.00 54.94 215 GLN A C 1
ATOM 1641 O O . GLN A 1 215 ? -30.939 14.248 12.583 1.00 54.94 215 GLN A O 1
ATOM 1646 N N . ARG A 1 216 ? -31.520 13.978 14.729 1.00 50.53 216 ARG A N 1
ATOM 1647 C CA . ARG A 1 216 ? -31.966 15.374 14.916 1.00 50.53 216 ARG A CA 1
ATOM 1648 C C . ARG A 1 216 ? -30.809 16.379 14.950 1.00 50.53 216 ARG A C 1
ATOM 1650 O O . ARG A 1 216 ? -30.995 17.523 14.540 1.00 50.53 216 ARG A O 1
ATOM 1657 N N . ASN A 1 217 ? -29.629 15.965 15.416 1.00 47.62 217 ASN A N 1
ATOM 1658 C CA . ASN A 1 217 ? -28.443 16.816 15.561 1.00 47.62 217 ASN A CA 1
ATOM 1659 C C . ASN A 1 217 ? -27.365 16.588 14.489 1.00 47.62 217 ASN A C 1
ATOM 1661 O O . ASN A 1 217 ? -26.469 17.414 14.381 1.00 47.62 217 ASN A O 1
ATOM 1665 N N . ALA A 1 218 ? -27.450 15.538 13.669 1.00 50.69 218 ALA A N 1
ATOM 1666 C CA . ALA A 1 218 ? -26.476 15.186 12.627 1.00 50.69 218 ALA A CA 1
ATOM 1667 C C . ALA A 1 218 ? -26.438 16.203 11.478 1.00 50.69 218 ALA A C 1
ATOM 1669 O O . ALA A 1 218 ? -25.575 16.138 10.612 1.00 50.69 218 ALA A O 1
ATOM 1670 N N . GLY A 1 219 ? -27.348 17.178 11.492 1.00 54.59 219 GLY A N 1
ATOM 1671 C CA . GLY A 1 219 ? -27.270 18.360 10.649 1.00 54.59 219 GLY A CA 1
ATOM 1672 C C . GLY A 1 219 ? -26.714 19.597 11.349 1.00 54.59 219 GLY A C 1
ATOM 1673 O O . GLY A 1 219 ? -26.445 20.553 10.645 1.00 54.59 219 GLY A O 1
ATOM 1674 N N . LEU A 1 220 ? -26.581 19.632 12.681 1.00 64.00 220 LEU A N 1
ATOM 1675 C CA . LEU A 1 220 ? -26.257 20.823 13.474 1.00 64.00 220 LEU A CA 1
ATOM 1676 C C . LEU A 1 220 ? -24.807 20.791 13.962 1.00 64.00 220 LEU A C 1
ATOM 1678 O O . LEU A 1 220 ? -24.417 19.975 14.791 1.00 64.00 220 LEU A O 1
ATOM 1682 N N . ILE A 1 221 ? -24.028 21.760 13.518 1.00 75.00 221 ILE A N 1
ATOM 1683 C CA . ILE A 1 221 ? -22.671 22.000 13.984 1.00 75.00 221 ILE A CA 1
ATOM 1684 C C . ILE A 1 221 ? -22.738 22.973 15.158 1.00 75.00 221 ILE A C 1
ATOM 1686 O O . ILE A 1 221 ? -23.428 23.992 15.090 1.00 75.00 221 ILE A O 1
ATOM 1690 N N . THR A 1 222 ? -22.021 22.650 16.235 1.00 79.56 222 THR A N 1
ATOM 1691 C CA . THR A 1 222 ? -21.871 23.509 17.416 1.00 79.56 222 THR A CA 1
ATOM 1692 C C . THR A 1 222 ? -20.422 23.978 17.508 1.00 79.56 222 THR A C 1
ATOM 1694 O O . THR A 1 222 ? -19.520 23.162 17.673 1.00 79.56 222 THR A O 1
ATOM 1697 N N . VAL A 1 223 ? -20.195 25.284 17.401 1.00 78.19 223 VAL A N 1
ATOM 1698 C CA . VAL A 1 223 ? -18.885 25.922 17.552 1.00 78.19 223 VAL A CA 1
ATOM 1699 C C . VAL A 1 223 ? -18.743 26.421 18.981 1.00 78.19 223 VAL A C 1
ATOM 1701 O O . VAL A 1 223 ? -19.585 27.178 19.465 1.00 78.19 223 VAL A O 1
ATOM 1704 N N . ILE A 1 224 ? -17.670 26.013 19.655 1.00 84.25 224 ILE A N 1
ATOM 1705 C CA . ILE A 1 224 ? -17.357 26.411 21.030 1.00 84.25 224 ILE A CA 1
ATOM 1706 C C . ILE A 1 224 ? -16.147 27.348 21.006 1.00 84.25 224 ILE A C 1
ATOM 1708 O O . ILE A 1 224 ? -15.131 27.031 20.389 1.00 84.25 224 ILE A O 1
ATOM 1712 N N . ARG A 1 225 ? -16.239 28.490 21.697 1.00 81.88 225 ARG A N 1
ATOM 1713 C CA . ARG A 1 225 ? -15.137 29.450 21.873 1.00 81.88 225 ARG A CA 1
ATOM 1714 C C . ARG A 1 225 ? -15.031 29.823 23.349 1.00 81.88 225 ARG A C 1
ATOM 1716 O O . ARG A 1 225 ? -16.021 30.213 23.957 1.00 81.88 225 ARG A O 1
ATOM 1723 N N . ASN A 1 226 ? -13.836 29.689 23.925 1.00 84.06 226 ASN A N 1
ATOM 1724 C CA . ASN A 1 226 ? -13.560 29.976 25.343 1.00 84.06 226 ASN A CA 1
ATOM 1725 C C . ASN A 1 226 ? -14.496 29.236 26.323 1.00 84.06 226 ASN A C 1
ATOM 1727 O O . ASN A 1 226 ? -14.915 29.794 27.330 1.00 84.06 226 ASN A O 1
ATOM 1731 N N . GLY A 1 227 ? -14.856 27.988 26.006 1.00 77.94 227 GLY A N 1
ATOM 1732 C CA . GLY A 1 227 ? -15.724 27.164 26.856 1.00 77.94 227 GLY A CA 1
ATOM 1733 C C . GLY A 1 227 ? -17.222 27.482 26.768 1.00 77.94 227 GLY A C 1
ATOM 1734 O O . GLY A 1 227 ? -18.005 26.841 27.460 1.00 77.94 227 GLY A O 1
ATOM 1735 N N . VAL A 1 228 ? -17.641 28.415 25.905 1.00 81.19 228 VAL A N 1
ATOM 1736 C CA . VAL A 1 228 ? -19.055 28.764 25.683 1.00 81.19 228 VAL A CA 1
ATOM 1737 C C . VAL A 1 228 ? -19.459 28.429 24.245 1.00 81.19 228 VAL A C 1
ATOM 1739 O O . VAL A 1 228 ? -18.654 28.545 23.317 1.00 81.19 228 VAL A O 1
ATOM 1742 N N . ILE A 1 229 ? -20.708 27.995 24.046 1.00 83.50 229 ILE A N 1
ATOM 1743 C CA . ILE A 1 229 ? -21.273 27.772 22.708 1.00 83.50 229 ILE A CA 1
ATOM 1744 C C . ILE A 1 229 ? -21.396 29.127 22.007 1.00 83.50 229 ILE A C 1
ATOM 1746 O O . ILE A 1 229 ? -22.198 29.965 22.411 1.00 83.50 229 ILE A O 1
ATOM 1750 N N . ALA A 1 230 ? -20.605 29.325 20.957 1.00 84.06 230 ALA A N 1
ATOM 1751 C CA . ALA A 1 230 ? -20.583 30.554 20.179 1.00 84.06 230 ALA A CA 1
ATOM 1752 C C . ALA A 1 230 ? -21.549 30.493 18.983 1.00 84.06 230 ALA A C 1
ATOM 1754 O O . ALA A 1 230 ? -22.223 31.475 18.694 1.00 84.06 230 ALA A O 1
ATOM 1755 N N . GLU A 1 231 ? -21.669 29.339 18.313 1.00 87.25 231 GLU A N 1
ATOM 1756 C CA . GLU A 1 231 ? -22.579 29.153 17.171 1.00 87.25 231 GLU A CA 1
ATOM 1757 C C . GLU A 1 231 ? -23.192 27.742 17.196 1.00 87.25 231 GLU A C 1
ATOM 1759 O O . GLU A 1 231 ? -22.508 26.777 17.523 1.00 87.25 231 GLU A O 1
ATOM 1764 N N . LYS A 1 232 ? -24.482 27.591 16.856 1.00 83.94 232 LYS A N 1
ATOM 1765 C CA . LYS A 1 232 ? -25.140 26.273 16.724 1.00 83.94 232 LYS A CA 1
ATOM 1766 C C . LYS A 1 232 ? -26.221 26.270 15.640 1.00 83.94 232 LYS A C 1
ATOM 1768 O O . LYS A 1 232 ? -27.354 26.707 15.881 1.00 83.94 232 LYS A O 1
ATOM 1773 N N . ARG A 1 233 ? -25.886 25.796 14.438 1.00 83.94 233 ARG A N 1
ATOM 1774 C CA . ARG A 1 233 ? -26.759 25.773 13.239 1.00 83.94 233 ARG A CA 1
ATOM 1775 C C . ARG A 1 233 ? -26.304 24.684 12.260 1.00 83.94 233 ARG A C 1
ATOM 1777 O O . ARG A 1 233 ? -25.332 23.989 12.530 1.00 83.94 233 ARG A O 1
ATOM 1784 N N . LYS A 1 234 ? -27.009 24.509 11.134 1.00 82.56 234 LYS A N 1
ATOM 1785 C CA . LYS A 1 234 ? -26.594 23.555 10.098 1.00 82.56 234 LYS A CA 1
ATOM 1786 C C . LYS A 1 234 ? -25.355 24.012 9.333 1.00 82.56 234 LYS A C 1
ATOM 1788 O O . LYS A 1 234 ? -25.124 25.216 9.250 1.00 82.56 234 LYS A O 1
ATOM 1793 N N . HIS A 1 235 ? -24.601 23.068 8.760 1.00 78.31 235 HIS A N 1
ATOM 1794 C CA . HIS A 1 235 ? -23.411 23.352 7.941 1.00 78.31 235 HIS A CA 1
ATOM 1795 C C . HIS A 1 235 ? -23.670 24.448 6.896 1.00 78.31 235 HIS A C 1
ATOM 1797 O O . HIS A 1 235 ? -23.006 25.483 6.920 1.00 78.31 235 HIS A O 1
ATOM 1803 N N . ASP A 1 236 ? -24.703 24.267 6.067 1.00 79.81 236 ASP A N 1
ATOM 1804 C CA . ASP A 1 236 ? -25.061 25.192 4.979 1.00 79.81 236 ASP A CA 1
ATOM 1805 C C . ASP A 1 236 ? -25.414 26.596 5.481 1.00 79.81 236 ASP A C 1
ATOM 1807 O O . ASP A 1 236 ? -25.250 27.592 4.779 1.00 79.81 236 ASP A O 1
ATOM 1811 N N . THR A 1 237 ? -25.909 26.694 6.715 1.00 82.44 237 THR A N 1
ATOM 1812 C CA . THR A 1 237 ? -26.210 27.978 7.344 1.00 82.44 237 THR A CA 1
ATOM 1813 C C . THR A 1 237 ? -24.939 28.633 7.864 1.00 82.44 237 THR A C 1
ATOM 1815 O O . THR A 1 237 ? -24.731 29.812 7.613 1.00 82.44 237 THR A O 1
ATOM 1818 N N . LEU A 1 238 ? -24.088 27.886 8.572 1.00 82.56 238 LEU A N 1
ATOM 1819 C CA . LEU A 1 238 ? -22.892 28.427 9.221 1.00 82.56 238 LEU A CA 1
ATOM 1820 C C . LEU A 1 238 ? -21.803 28.841 8.235 1.00 82.56 238 LEU A C 1
ATOM 1822 O O . LEU A 1 238 ? -21.098 29.811 8.494 1.00 82.56 238 LEU A O 1
ATOM 1826 N N . ILE A 1 239 ? -21.658 28.130 7.114 1.00 82.19 239 ILE A N 1
ATOM 1827 C CA . ILE A 1 239 ? -20.638 28.446 6.104 1.00 82.19 239 ILE A CA 1
ATOM 1828 C C . ILE A 1 239 ? -20.924 29.765 5.369 1.00 82.19 239 ILE A C 1
ATOM 1830 O O . ILE A 1 239 ? -20.004 30.397 4.861 1.00 82.19 239 ILE A O 1
ATOM 1834 N N . ASN A 1 240 ? -22.188 30.200 5.358 1.00 82.50 240 ASN A N 1
ATOM 1835 C CA . ASN A 1 240 ? -22.643 31.428 4.705 1.00 82.50 240 ASN A CA 1
ATOM 1836 C C . ASN A 1 240 ? -22.729 32.634 5.659 1.00 82.50 240 ASN A C 1
ATOM 1838 O O . ASN A 1 240 ? -23.089 33.731 5.229 1.00 82.50 240 ASN A O 1
ATOM 1842 N N . ILE A 1 241 ? -22.408 32.465 6.948 1.00 85.25 241 ILE A N 1
ATOM 1843 C CA . ILE A 1 241 ? -22.340 33.588 7.890 1.00 85.25 241 ILE A CA 1
ATOM 1844 C C . ILE A 1 241 ? -21.060 34.373 7.604 1.00 85.25 241 ILE A C 1
ATOM 1846 O O . ILE A 1 241 ? -19.951 33.885 7.831 1.00 85.25 241 ILE A O 1
ATOM 1850 N N . LYS A 1 242 ? -21.218 35.608 7.120 1.00 77.56 242 LYS A N 1
ATOM 1851 C CA . LYS A 1 242 ? -20.106 36.541 6.924 1.00 77.56 242 LYS A CA 1
ATOM 1852 C C . LYS A 1 242 ? -19.451 36.832 8.278 1.00 77.56 242 LYS A C 1
ATOM 1854 O O . LYS A 1 242 ? -20.151 37.154 9.232 1.00 77.56 242 LYS A O 1
ATOM 1859 N N . ASP A 1 243 ? -18.133 36.655 8.351 1.00 81.88 243 ASP A N 1
ATOM 1860 C CA . ASP A 1 243 ? -17.333 36.746 9.582 1.00 81.88 243 ASP A CA 1
ATOM 1861 C C . ASP A 1 243 ? -17.719 35.729 10.683 1.00 81.88 243 ASP A C 1
ATOM 1863 O O . ASP A 1 243 ? -17.373 35.897 11.854 1.00 81.88 243 ASP A O 1
ATOM 1867 N N . GLY A 1 244 ? -18.409 34.640 10.315 1.00 85.25 244 GLY A N 1
ATOM 1868 C CA . GLY A 1 244 ? -18.734 33.540 11.224 1.00 85.25 244 GLY A CA 1
ATOM 1869 C C . GLY A 1 244 ? -17.490 32.769 11.674 1.00 85.25 244 GLY A C 1
ATOM 1870 O O . GLY A 1 244 ? -16.546 32.554 10.901 1.00 85.25 244 GLY A O 1
ATOM 1871 N N . ILE A 1 245 ? -17.491 32.307 12.924 1.00 86.19 245 ILE A N 1
ATOM 1872 C CA . ILE A 1 245 ? -16.380 31.546 13.512 1.00 86.19 245 ILE A CA 1
ATOM 1873 C C . ILE A 1 245 ? -16.229 30.218 12.770 1.00 86.19 245 ILE A C 1
ATOM 1875 O O . ILE A 1 245 ? -15.115 29.848 12.396 1.00 86.19 245 ILE A O 1
ATOM 1879 N N . TYR A 1 246 ? -17.340 29.526 12.496 1.00 83.38 246 TYR A N 1
ATOM 1880 C CA . TYR A 1 246 ? -17.315 28.300 11.700 1.00 83.38 246 TYR A CA 1
ATOM 1881 C C . TYR A 1 246 ? -16.738 28.523 10.294 1.00 83.38 246 TYR A C 1
ATOM 1883 O O . TYR A 1 246 ? -15.841 27.794 9.872 1.00 83.38 246 TYR A O 1
ATOM 1891 N N . ALA A 1 247 ? -17.224 29.543 9.578 1.00 84.06 247 ALA A N 1
ATOM 1892 C CA . ALA A 1 247 ? -16.781 29.858 8.220 1.00 84.06 247 ALA A CA 1
ATOM 1893 C C . ALA A 1 247 ? -15.278 30.185 8.174 1.00 84.06 247 ALA A C 1
ATOM 1895 O O . ALA A 1 247 ? -14.564 29.705 7.293 1.00 84.06 247 ALA A O 1
ATOM 1896 N N . SER A 1 248 ? -14.784 30.917 9.177 1.00 85.06 248 SER A N 1
ATOM 1897 C CA . SER A 1 248 ? -13.363 31.253 9.327 1.00 85.06 248 SER A CA 1
ATOM 1898 C C . SER A 1 248 ? -12.491 30.014 9.576 1.00 85.06 248 SER A C 1
ATOM 1900 O O . SER A 1 248 ? -11.421 29.884 8.983 1.00 85.06 248 SER A O 1
ATOM 1902 N N . LEU A 1 249 ? -12.955 29.070 10.406 1.00 82.12 249 LEU A N 1
ATOM 1903 C CA . LEU A 1 249 ? -12.256 27.802 10.664 1.00 82.12 249 LEU A CA 1
ATOM 1904 C C . LEU A 1 249 ? -12.196 26.911 9.414 1.00 82.12 249 LEU A C 1
ATOM 1906 O O . LEU A 1 249 ? -11.155 26.318 9.127 1.00 82.12 249 LEU A O 1
ATOM 1910 N N . VAL A 1 250 ? -13.290 26.835 8.651 1.00 80.56 250 VAL A N 1
ATOM 1911 C CA . VAL A 1 250 ? -13.342 26.064 7.397 1.00 80.56 250 VAL A CA 1
ATOM 1912 C C . VAL A 1 250 ? -12.439 26.683 6.327 1.00 80.56 250 VAL A C 1
ATOM 1914 O O . VAL A 1 250 ? -11.732 25.951 5.633 1.00 80.56 250 VAL A O 1
ATOM 1917 N N . ALA A 1 251 ? -12.419 28.014 6.202 1.00 81.06 251 ALA A N 1
ATOM 1918 C CA . ALA A 1 251 ? -11.528 28.716 5.277 1.00 81.06 251 ALA A CA 1
ATOM 1919 C C . ALA A 1 251 ? -10.050 28.458 5.610 1.00 81.06 251 ALA A C 1
ATOM 1921 O O . ALA A 1 251 ? -9.275 28.136 4.711 1.00 81.06 251 ALA A O 1
ATOM 1922 N N . LEU A 1 252 ? -9.688 28.499 6.898 1.00 78.94 252 LEU A N 1
ATOM 1923 C CA . LEU A 1 252 ? -8.332 28.208 7.367 1.00 78.94 252 LEU A CA 1
ATOM 1924 C C . LEU A 1 252 ? -7.887 26.779 7.010 1.00 78.94 252 LEU A C 1
ATOM 1926 O O . LEU A 1 252 ? -6.752 26.574 6.581 1.00 78.94 252 LEU A O 1
ATOM 1930 N N . HIS A 1 253 ? -8.776 25.791 7.153 1.00 68.00 253 HIS A N 1
ATOM 1931 C CA . HIS A 1 253 ? -8.468 24.403 6.802 1.00 68.00 253 HIS A CA 1
ATOM 1932 C C . HIS A 1 253 ? -8.269 24.217 5.291 1.00 68.00 253 HIS A C 1
ATOM 1934 O O . HIS A 1 253 ? -7.340 23.529 4.880 1.00 68.00 253 HIS A O 1
ATOM 1940 N N . LYS A 1 254 ? -9.079 24.886 4.456 1.00 70.44 254 LYS A N 1
ATOM 1941 C CA . LYS A 1 254 ? -8.927 24.857 2.989 1.00 70.44 254 LYS A CA 1
ATOM 1942 C C . LYS A 1 254 ? -7.651 25.529 2.489 1.00 70.44 254 LYS A C 1
ATOM 1944 O O . LYS A 1 254 ? -7.182 25.174 1.421 1.00 70.44 254 LYS A O 1
ATOM 1949 N N . THR A 1 255 ? -7.105 26.492 3.227 1.00 66.25 255 THR A N 1
ATOM 1950 C CA . THR A 1 255 ? -5.805 27.104 2.903 1.00 66.25 255 THR A CA 1
ATOM 1951 C C . THR A 1 255 ? -4.607 26.296 3.411 1.00 66.25 255 THR A C 1
ATOM 1953 O O . THR A 1 255 ? -3.476 26.626 3.070 1.00 66.25 255 THR A O 1
ATOM 1956 N N . ALA A 1 256 ? -4.844 25.282 4.252 1.00 52.44 256 ALA A N 1
ATOM 1957 C CA . ALA A 1 256 ? -3.813 24.446 4.868 1.00 52.44 256 ALA A CA 1
ATOM 1958 C C . ALA A 1 256 ? -3.719 23.020 4.278 1.00 52.44 256 ALA A C 1
ATOM 1960 O O . ALA A 1 256 ? -2.795 22.294 4.642 1.00 52.44 256 ALA A O 1
ATOM 1961 N N . SER A 1 257 ? -4.655 22.621 3.403 1.00 41.84 257 SER A N 1
ATOM 1962 C CA . SER A 1 257 ? -4.535 21.469 2.482 1.00 41.84 257 SER A CA 1
ATOM 1963 C C . SER A 1 257 ? -4.088 21.939 1.108 1.00 41.84 257 SER A C 1
ATOM 1965 O O . SER A 1 257 ? -3.344 21.176 0.460 1.00 41.84 257 SER A O 1
#

Sequence (257 aa):
MTYEEASQVVNSAFGSIRTVASFCAEKKVMPLYAKKCEGPMKTGISQCVISEIGYGFSFCLLYSVYATCFYAGARLVDAGKITFSDVFRVFFALVMAAIGISQPSSLAPDFTKAKSTTDSIFEILDRKSKINPSDNSGTTLENMNGHIILDGVELHKFQLRWLRQQMGFVSQEPVLLNDTICANIAYGKEGPTTEADILAASELANAHKFISGLQRNAGLITVIRNGVIAEKRKHDTLINIKDGIYASLVALHKTAS

Organism: NCBI:txid39325

InterPro domains:
  IPR011527 ABC transporter type 1, transmembrane domain [PF00664] (3-98)
  IPR011527 ABC transporter type 1, transmembrane domain [PS50929] (1-113)
  IPR027417 P-loop containing nucleoside triphosphate hydrolase [G3DSA:3.40.50.300] (144-216)
  IPR027417 P-loop containing nucleoside triphosphate hydrolase [SSF52540] (142-251)
  IPR036640 ABC transporter type 1, transmembrane domain superfamily [G3DSA:1.20.1560.10] (1-136)
  IPR036640 ABC transporter type 1, transmembrane domain superfamily [SSF90123] (3-127)
  IPR039421 Type 1 protein exporter [PTHR43394] (3-148)

Foldseek 3Di:
DLCVVLVVLVVVCVVPVVVCVVVVVCVVSVVVSVVSVVRSVVVVVVVVVVVVVVVVVVVVVVVVVVVVLVVVVVVCVVVVNDPPVVSVVVVVVVVVVVCVVPVVVVCVVVVVVVVVVVVVVVCVVVDDDPDDLPDPPDDDDPPPPDFDDDPNHGPSVDRPVVVVLVDDDDDPDDDADPDDPLVRQCVNDPDDDDPVNSCVSCVVVVNNVVNVVCVVCVQWDFDDDPNHGPDIGGPVVQCPPDVHPVVVVVVVVVVVD

Secondary structure (DSSP, 8-state):
-TTHHHHHHHHHHHHTHHHHHHTTTHHHHHHHHHHHHHHHHHHHHHHHHHHHHHHHHHHHHHHHHHHHHHHHHHHHHHTTSS-HHHHHHHHHHHHHHHHHHHHHHTTHHHHHHHHHHHHHHHHHHS---SS-TT---PPPPTT-----EETTEEGGGS-HHHHHHT-----SS----SS-HHHHHHTTSSS---HHHHHHHHHHTT-HHHHHHHHHHTTEEEEEETTEEEEEEEHHHHTTSTT-HHHHHHHHHHTT-

Solvent-accessible surface area (backbone atoms only — not comparable to full-atom values): 15439 Å² total; per-residue (Å²): 118,76,57,47,70,30,49,50,53,49,50,55,46,62,78,39,41,68,60,35,58,75,65,65,34,57,81,56,50,55,57,52,39,54,60,48,45,47,58,41,50,54,50,49,52,54,50,48,54,53,51,51,53,51,49,53,50,54,51,52,52,52,53,52,51,50,52,51,51,51,53,54,40,50,54,37,35,76,68,69,75,46,55,74,67,56,44,54,53,53,50,53,52,52,51,52,51,53,50,66,58,53,60,62,60,73,47,51,64,55,55,54,51,50,52,56,50,48,52,55,51,47,55,61,70,70,52,76,67,94,76,51,81,88,60,87,84,70,86,79,66,93,82,66,90,78,83,63,63,54,97,88,38,53,56,88,78,50,54,57,69,62,56,51,72,78,51,90,83,83,61,97,73,76,86,79,67,101,62,54,71,66,55,58,59,44,68,80,49,91,71,94,73,52,72,68,56,50,51,52,52,27,51,76,68,68,41,39,70,58,56,64,42,41,73,74,40,74,53,48,48,72,41,72,54,95,93,38,83,71,45,78,41,36,59,81,57,38,60,67,36,85,91,27,69,63,26,51,54,54,53,54,50,67,75,72,110